Protein AF-A0A813KVH0-F1 (afdb_monomer_lite)

Secondary structure (DSSP, 8-state):
-HHHHHHHHHHHHHHHHHHHHHHHHHHHHHHHHHH--STT----SSSSSSS---TT-TT--TTHHHHHHTTGGGS-TTHHHHHHHHHHHHTSGGGTGGGT---SHHHHHHHHHHHIIIIITTSSHHHHHHHHHHHHHHHHHHHHHHHTT---HHHHHHH-THHHHTTTGGGT-SSS-TT------HHHHHHHHHH-HHHHHHHHHHHHHHHHHHHTT-HHHHHHHHHHHHHHHHHHHHHHHHHHHHHHHHHHHHS-PPPPPP-------------------

Radius of gyration: 27.19 Å; chains: 1; bounding box: 71×40×107 Å

Sequence (281 aa):
MGLSKRMGAEIANVVSFLGLGTSLFTIILGLVYVWYHPPSFKLMWDECGWTDPDEYTLWVDCNASWTSSWGLTGLPKFVPLLMGITGSVMHRPVLLQVMGFPKNFLQYGIWLIVQGIFANFGYDGKLGVINGWLSIFLGFTCVVCQVFGLKTDRMLELTGESALNCANTKAADSNENADEDVKDHTALAIISCFFFPPTGIFALLASRQAAAANKSGDRLAARKSRGRAITLMQFSLALGVIVIGSSTIISVTNGKVAPPAAVEDYEDYDFGDDDGDGDVA

Organism: Polarella glacialis (NCBI:txid89957)

pLDDT: mean 73.85, std 16.81, range [40.0, 95.88]

InterPro domains:
  IPR007593 CD225/Dispanin family [PF04505] (183-244)

Foldseek 3Di:
DPVVLVVLQLVLQLLLLVLLLLLVLLLVQLCCQVPVPDLPQDPCPAHLDVDDRDPPPSDPQNLCVLCVVVVVVPPDSNVSNVLSVVLNVLSVCVVCVVVCPDLALLSSLVSLQCSLSRRQSNGDPVRSPVSSVSSNVSSVVSNVSVVVVRDHVSSCVVPDPCVVCVVPCVPPPPPDPQPPDDDQCLVLLVVLCVLAVVLSVLLNVLSVQLVVCVVVVNNVSNVVSNVSSSVSSSVSNSVSSVCVSVVVVVVSVPPDDDDPPPPPPPPDPPPDPPPPPDDDD

Structure (mmCIF, N/CA/C/O backbone):
data_AF-A0A813KVH0-F1
#
_entry.id   AF-A0A813KVH0-F1
#
loop_
_atom_site.group_PDB
_atom_site.id
_atom_site.type_symbol
_atom_site.label_atom_id
_atom_site.label_alt_id
_atom_site.label_comp_id
_atom_site.label_asym_id
_atom_site.label_entity_id
_atom_site.label_seq_id
_atom_site.pdbx_PDB_ins_code
_atom_site.Cartn_x
_atom_site.Cartn_y
_atom_site.Cartn_z
_atom_site.occupancy
_atom_site.B_iso_or_equiv
_atom_site.auth_seq_id
_atom_site.auth_comp_id
_atom_site.auth_asym_id
_atom_site.auth_atom_id
_atom_site.pdbx_PDB_model_num
ATOM 1 N N . MET A 1 1 ? -21.824 -10.147 19.796 1.00 53.72 1 MET A N 1
ATOM 2 C CA . MET A 1 1 ? -21.646 -9.906 18.338 1.00 53.72 1 MET A CA 1
ATOM 3 C C . MET A 1 1 ? -20.725 -8.718 17.995 1.00 53.72 1 MET A C 1
ATOM 5 O O . MET A 1 1 ? -20.261 -8.662 16.862 1.00 53.72 1 MET A O 1
ATOM 9 N N . GLY A 1 2 ? -20.410 -7.795 18.922 1.00 68.56 2 GLY A N 1
ATOM 10 C CA . GLY A 1 2 ? -19.549 -6.623 18.644 1.00 68.56 2 GLY A CA 1
ATOM 11 C C . GLY A 1 2 ? -18.063 -6.933 18.391 1.00 68.56 2 GLY A C 1
ATOM 12 O O . GLY A 1 2 ? -17.461 -6.384 17.469 1.00 68.56 2 GLY A O 1
ATOM 13 N N . LEU A 1 3 ? -17.498 -7.907 19.115 1.00 66.00 3 LEU A N 1
ATOM 14 C CA . LEU A 1 3 ? -16.061 -8.219 19.087 1.00 66.00 3 LEU A CA 1
ATOM 15 C C . LEU A 1 3 ? -15.519 -8.628 17.699 1.00 66.00 3 LEU A C 1
ATOM 17 O O . LEU A 1 3 ? -14.395 -8.275 17.336 1.00 66.00 3 LEU A O 1
ATOM 21 N N . SER A 1 4 ? -16.310 -9.383 16.929 1.00 76.25 4 SER A N 1
ATOM 22 C CA . SER A 1 4 ? -15.937 -9.852 15.586 1.00 76.25 4 SER A CA 1
ATOM 23 C C . SER A 1 4 ? -15.948 -8.707 14.566 1.00 76.25 4 SER A C 1
ATOM 25 O O . SER A 1 4 ? -14.999 -8.565 13.796 1.00 76.25 4 SER A O 1
ATOM 27 N N . LYS A 1 5 ? -16.952 -7.818 14.633 1.00 76.31 5 LYS A N 1
ATOM 28 C CA . LYS A 1 5 ? -17.064 -6.656 13.736 1.00 76.31 5 LYS A CA 1
ATOM 29 C C . LYS A 1 5 ? -15.895 -5.687 13.913 1.00 76.31 5 LYS A C 1
ATOM 31 O O . LYS A 1 5 ? -15.317 -5.235 12.929 1.00 76.31 5 LYS A O 1
ATOM 36 N N . ARG A 1 6 ? -15.505 -5.420 15.163 1.00 75.69 6 ARG A N 1
ATOM 37 C CA . ARG A 1 6 ? -14.412 -4.491 15.481 1.00 75.69 6 ARG A CA 1
ATOM 38 C C . ARG A 1 6 ? -13.048 -5.003 15.019 1.00 75.69 6 ARG A C 1
ATOM 40 O O . ARG A 1 6 ? -12.270 -4.246 14.454 1.00 75.69 6 ARG A O 1
ATOM 47 N N . MET A 1 7 ? -12.791 -6.298 15.201 1.00 79.12 7 MET A N 1
ATOM 48 C CA . MET A 1 7 ? -11.572 -6.938 14.695 1.00 79.12 7 MET A CA 1
ATOM 49 C C . MET A 1 7 ? -11.508 -6.895 13.165 1.00 79.12 7 MET A C 1
ATOM 51 O O . MET A 1 7 ? -10.458 -6.621 12.595 1.00 79.12 7 MET A O 1
ATOM 55 N N . GLY A 1 8 ? -12.645 -7.110 12.500 1.00 82.44 8 GLY A N 1
ATOM 56 C CA . GLY A 1 8 ? -12.744 -6.993 11.051 1.00 82.44 8 GLY A CA 1
ATOM 57 C C . GLY A 1 8 ? -12.434 -5.586 10.528 1.00 82.44 8 GLY A C 1
ATOM 58 O O . GLY A 1 8 ? -11.720 -5.452 9.537 1.00 82.44 8 GLY A O 1
ATOM 59 N N . ALA A 1 9 ? -12.903 -4.543 11.221 1.00 85.06 9 ALA A N 1
ATOM 60 C CA . ALA A 1 9 ? -12.584 -3.153 10.888 1.00 85.06 9 ALA A CA 1
ATOM 61 C C . ALA A 1 9 ? -11.088 -2.837 11.072 1.00 85.06 9 ALA A C 1
ATOM 63 O O . ALA A 1 9 ? -10.475 -2.213 10.206 1.00 85.06 9 ALA A O 1
ATOM 64 N N . GLU A 1 10 ? -10.470 -3.322 12.155 1.00 85.94 10 GLU A N 1
ATOM 65 C CA . GLU A 1 10 ? -9.030 -3.160 12.406 1.00 85.94 10 GLU A CA 1
ATOM 66 C C . GLU A 1 10 ? -8.184 -3.831 11.313 1.00 85.94 10 GLU A C 1
ATOM 68 O O . GLU A 1 10 ? -7.268 -3.203 10.779 1.00 85.94 10 GLU A O 1
ATOM 73 N N . ILE A 1 11 ? -8.532 -5.058 10.906 1.00 86.38 11 ILE A N 1
ATOM 74 C CA . ILE A 1 11 ? -7.863 -5.758 9.797 1.00 86.38 11 ILE A CA 1
ATOM 75 C C . ILE A 1 11 ? -8.028 -4.975 8.491 1.00 86.38 11 ILE A C 1
ATOM 77 O O . ILE A 1 11 ? -7.040 -4.715 7.804 1.00 86.38 11 ILE A O 1
ATOM 81 N N . ALA A 1 12 ? -9.249 -4.539 8.166 1.00 88.81 12 ALA A N 1
ATOM 82 C CA . ALA A 1 12 ? -9.508 -3.759 6.956 1.00 88.81 12 ALA A CA 1
ATOM 83 C C . ALA A 1 12 ? -8.711 -2.441 6.937 1.00 88.81 12 ALA A C 1
ATOM 85 O O . ALA A 1 12 ? -8.197 -2.044 5.891 1.00 88.81 12 ALA A O 1
ATOM 86 N N . ASN A 1 13 ? -8.558 -1.780 8.090 1.00 88.44 13 ASN A N 1
ATOM 87 C CA . ASN A 1 13 ? -7.735 -0.578 8.231 1.00 88.44 13 ASN A CA 1
ATOM 88 C C . ASN A 1 13 ? -6.253 -0.869 7.949 1.00 88.44 13 ASN A C 1
ATOM 90 O O . ASN A 1 13 ? -5.615 -0.102 7.225 1.00 88.44 13 ASN A O 1
ATOM 94 N N . VAL A 1 14 ? -5.708 -1.966 8.490 1.00 87.94 14 VAL A N 1
ATOM 95 C CA . VAL A 1 14 ? -4.310 -2.371 8.258 1.00 87.94 14 VAL A CA 1
ATOM 96 C C . VAL A 1 14 ? -4.080 -2.687 6.783 1.00 87.94 14 VAL A C 1
ATOM 98 O O . VAL A 1 14 ? -3.162 -2.136 6.183 1.00 87.94 14 VAL A O 1
ATOM 101 N N . VAL A 1 15 ? -4.942 -3.503 6.171 1.00 90.81 15 VAL A N 1
ATOM 102 C CA . VAL A 1 15 ? -4.838 -3.865 4.747 1.00 90.81 15 VAL A CA 1
ATOM 103 C C . VAL A 1 15 ? -4.936 -2.623 3.860 1.00 90.81 15 VAL A C 1
ATOM 105 O O . VAL A 1 15 ? -4.118 -2.444 2.960 1.00 90.81 15 VAL A O 1
ATOM 108 N N . SER A 1 16 ? -5.876 -1.716 4.150 1.00 91.19 16 SER A N 1
ATOM 109 C CA . SER A 1 16 ? -6.002 -0.446 3.425 1.00 91.19 16 SER A CA 1
ATOM 110 C C . SER A 1 16 ? -4.717 0.380 3.488 1.00 91.19 16 SER A C 1
ATOM 112 O O . SER A 1 16 ? -4.324 1.011 2.509 1.00 91.19 16 SER A O 1
ATOM 114 N N . PHE A 1 17 ? -4.065 0.395 4.649 1.00 90.94 17 PHE A N 1
ATOM 115 C CA . PHE A 1 17 ? -2.846 1.155 4.878 1.00 90.94 17 PHE A CA 1
ATOM 116 C C . PHE A 1 17 ? -1.621 0.529 4.207 1.00 90.94 17 PHE A C 1
ATOM 118 O O . PHE A 1 17 ? -0.809 1.248 3.629 1.00 90.94 17 PHE A O 1
ATOM 125 N N .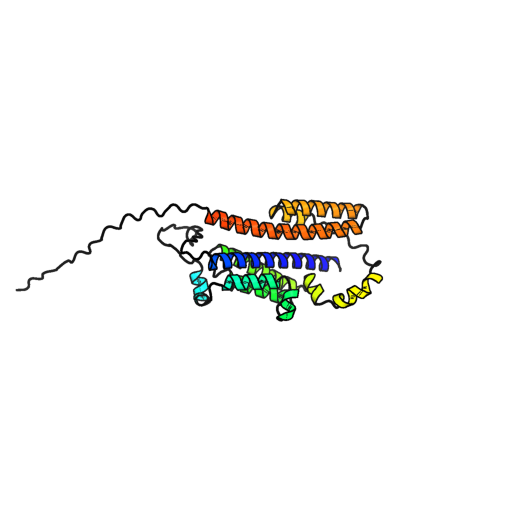 LEU A 1 18 ? -1.528 -0.801 4.186 1.00 92.00 18 LEU A N 1
ATOM 126 C CA . LEU A 1 18 ? -0.526 -1.500 3.383 1.00 92.00 18 LEU A CA 1
ATOM 127 C C . LEU A 1 18 ? -0.728 -1.235 1.883 1.00 92.00 18 LEU A C 1
ATOM 129 O O . LEU A 1 18 ? 0.247 -0.972 1.187 1.00 92.00 18 LEU A O 1
ATOM 133 N N . GLY A 1 19 ? -1.977 -1.202 1.402 1.00 94.38 19 GLY A N 1
ATOM 134 C CA . GLY A 1 19 ? -2.295 -0.820 0.019 1.00 94.38 19 GLY A CA 1
ATOM 135 C C . GLY A 1 19 ? -1.912 0.627 -0.323 1.00 94.38 19 GLY A C 1
ATOM 136 O O . GLY A 1 19 ? -1.487 0.922 -1.443 1.00 94.38 19 GLY A O 1
ATOM 137 N N . LEU A 1 20 ? -2.000 1.552 0.643 1.00 94.00 20 LEU A N 1
ATOM 138 C CA . LEU A 1 20 ? -1.433 2.894 0.476 1.00 94.00 20 LEU A CA 1
ATOM 139 C C . LEU A 1 20 ? 0.088 2.814 0.343 1.00 94.00 20 LEU A C 1
ATOM 141 O O . LEU A 1 20 ? 0.646 3.466 -0.536 1.00 94.00 20 LEU A O 1
ATOM 145 N N . GLY A 1 21 ? 0.740 2.019 1.193 1.00 92.56 21 GLY A N 1
ATOM 146 C CA . GLY A 1 21 ? 2.181 1.788 1.143 1.00 92.56 21 GLY A CA 1
ATOM 147 C C . GLY A 1 21 ? 2.646 1.313 -0.233 1.00 92.56 21 GLY A C 1
ATOM 148 O O . GLY A 1 21 ? 3.554 1.915 -0.802 1.00 92.56 21 GLY A O 1
ATOM 149 N N . THR A 1 22 ? 1.980 0.313 -0.818 1.00 95.38 22 THR A N 1
ATOM 150 C CA . THR A 1 22 ? 2.325 -0.174 -2.166 1.00 95.38 22 THR A CA 1
ATOM 151 C C . THR A 1 22 ? 2.077 0.867 -3.251 1.00 95.38 22 THR A C 1
ATOM 153 O O . THR A 1 22 ? 2.864 0.969 -4.190 1.00 95.38 22 THR A O 1
ATOM 156 N N . SER A 1 23 ? 1.026 1.680 -3.124 1.00 95.88 23 SER A N 1
ATOM 157 C CA . SER A 1 23 ? 0.738 2.782 -4.054 1.00 95.88 23 SER A CA 1
ATOM 158 C C . SER A 1 23 ? 1.801 3.875 -3.989 1.00 95.88 23 SER A C 1
ATOM 160 O O . SER A 1 23 ? 2.319 4.275 -5.025 1.00 95.88 23 SER A O 1
ATOM 162 N N . LEU A 1 24 ? 2.215 4.281 -2.785 1.00 95.12 24 LEU A N 1
ATOM 163 C CA . LEU A 1 24 ? 3.320 5.225 -2.593 1.00 95.12 24 LEU A CA 1
ATOM 164 C C . LEU A 1 24 ? 4.639 4.665 -3.131 1.00 95.12 24 LEU A C 1
ATOM 166 O O . LEU A 1 24 ? 5.391 5.388 -3.775 1.00 95.12 24 LEU A O 1
ATOM 170 N N . PHE A 1 25 ? 4.905 3.375 -2.925 1.00 93.06 25 PHE A N 1
ATOM 171 C CA . PHE A 1 25 ? 6.080 2.733 -3.507 1.00 93.06 25 PHE A CA 1
ATOM 172 C C . PHE A 1 25 ? 6.011 2.709 -5.041 1.00 93.06 25 PHE A C 1
ATOM 174 O O . PHE A 1 25 ? 6.997 3.010 -5.698 1.00 93.06 25 PHE A O 1
ATOM 181 N N . THR A 1 26 ? 4.827 2.483 -5.618 1.00 94.94 26 THR A N 1
ATOM 182 C CA . THR A 1 26 ? 4.594 2.565 -7.074 1.00 94.94 26 THR A CA 1
ATOM 183 C C . THR A 1 26 ? 4.845 3.983 -7.610 1.00 94.94 26 THR A C 1
ATOM 185 O O . THR A 1 26 ? 5.394 4.135 -8.696 1.00 94.94 26 THR A O 1
ATOM 188 N N . ILE A 1 27 ? 4.504 5.033 -6.848 1.00 94.81 27 ILE A N 1
ATOM 189 C CA . ILE A 1 27 ? 4.860 6.424 -7.190 1.00 94.81 27 ILE A CA 1
ATOM 190 C C . ILE A 1 27 ? 6.376 6.588 -7.231 1.00 94.81 27 ILE A C 1
ATOM 192 O O . ILE A 1 27 ? 6.883 7.196 -8.165 1.00 94.81 27 ILE A O 1
ATOM 196 N N . ILE A 1 28 ? 7.094 6.061 -6.235 1.00 90.75 28 ILE A N 1
ATOM 197 C CA . ILE A 1 28 ? 8.559 6.145 -6.180 1.00 90.75 28 ILE A CA 1
ATOM 198 C C . ILE A 1 28 ? 9.172 5.436 -7.388 1.00 90.75 28 ILE A C 1
ATOM 200 O O . ILE A 1 28 ? 9.988 6.049 -8.067 1.00 90.75 28 ILE A O 1
ATOM 204 N N . LEU A 1 29 ? 8.730 4.211 -7.695 1.00 89.69 29 LEU A N 1
ATOM 205 C CA . LEU A 1 29 ? 9.135 3.481 -8.902 1.00 89.69 29 LEU A CA 1
ATOM 206 C C . LEU A 1 29 ? 8.857 4.315 -10.161 1.00 89.69 29 LEU A C 1
ATOM 208 O O . LEU A 1 29 ? 9.754 4.611 -10.937 1.00 89.69 29 LEU A O 1
ATOM 212 N N . GLY A 1 30 ? 7.642 4.848 -10.309 1.00 90.19 30 GLY A N 1
ATOM 213 C CA . GLY A 1 30 ? 7.297 5.713 -11.437 1.00 90.19 30 GLY A CA 1
ATOM 214 C C . GLY A 1 30 ? 8.137 6.989 -11.541 1.00 90.19 30 GLY A C 1
ATOM 215 O O . GLY A 1 30 ? 8.494 7.388 -12.645 1.00 90.19 30 GLY A O 1
ATOM 216 N N . LEU A 1 31 ? 8.476 7.634 -10.422 1.00 89.25 31 LEU A N 1
ATOM 217 C CA . LEU A 1 31 ? 9.371 8.794 -10.412 1.00 89.25 31 LEU A CA 1
ATOM 218 C C . LEU A 1 31 ? 10.784 8.397 -10.831 1.00 89.25 31 LEU A C 1
ATOM 220 O O . LEU A 1 31 ? 11.369 9.088 -11.660 1.00 89.25 31 LEU A O 1
ATOM 224 N N . VAL A 1 32 ? 11.308 7.289 -10.301 1.00 84.50 32 VAL A N 1
ATOM 225 C CA . VAL A 1 32 ? 12.621 6.758 -10.682 1.00 84.50 32 VAL A CA 1
ATOM 226 C C . VAL A 1 32 ? 12.638 6.436 -12.172 1.00 84.50 32 VAL A C 1
ATOM 228 O O . VAL A 1 32 ? 13.480 6.958 -12.894 1.00 84.50 32 VAL A O 1
ATOM 231 N N . TYR A 1 33 ? 11.645 5.700 -12.659 1.00 81.06 33 TYR A N 1
ATOM 232 C CA . TYR A 1 33 ? 11.518 5.327 -14.062 1.00 81.06 33 TYR A CA 1
ATOM 233 C C . TYR A 1 33 ? 11.391 6.536 -15.006 1.00 81.06 33 TYR A C 1
ATOM 235 O O . TYR A 1 33 ? 11.975 6.550 -16.088 1.00 81.06 33 TYR A O 1
ATOM 243 N N . VAL A 1 34 ? 10.649 7.581 -14.618 1.00 85.62 34 VAL A N 1
ATOM 244 C CA . VAL A 1 34 ? 10.476 8.788 -15.450 1.00 85.62 34 VAL A CA 1
ATOM 245 C C . VAL A 1 34 ? 11.707 9.703 -15.404 1.00 85.62 34 VAL A C 1
ATOM 247 O O . VAL A 1 34 ? 12.073 10.262 -16.436 1.00 85.62 34 VAL A O 1
ATOM 250 N N . TRP A 1 35 ? 12.328 9.895 -14.235 1.00 81.81 35 TRP A N 1
ATOM 251 C CA . TRP A 1 35 ? 13.380 10.905 -14.030 1.00 81.81 35 TRP A CA 1
ATOM 252 C C . TRP A 1 35 ? 14.791 10.351 -14.203 1.00 81.81 35 TRP A C 1
ATOM 254 O O . TRP A 1 35 ? 15.646 11.013 -14.785 1.00 81.81 35 TRP A O 1
ATOM 264 N N . TYR A 1 36 ? 15.043 9.137 -13.722 1.00 72.50 36 TYR A N 1
ATOM 265 C CA . TYR A 1 36 ? 16.347 8.482 -13.789 1.00 72.50 36 TYR A CA 1
ATOM 266 C C . TYR A 1 36 ? 16.499 7.610 -15.032 1.00 72.50 36 TYR A C 1
ATOM 268 O O . TYR A 1 36 ? 17.194 6.598 -15.030 1.00 72.50 36 TYR A O 1
ATOM 276 N N . HIS A 1 37 ? 15.934 8.075 -16.140 1.00 59.53 37 HIS A N 1
ATOM 277 C CA . HIS A 1 37 ? 16.126 7.459 -17.438 1.00 59.53 37 HIS A CA 1
ATOM 278 C C . HIS A 1 37 ? 17.334 8.020 -18.236 1.00 59.53 37 HIS A C 1
ATOM 280 O O . HIS A 1 37 ? 17.190 8.215 -19.444 1.00 59.53 37 HIS A O 1
ATOM 286 N N . PRO A 1 38 ? 18.550 8.253 -17.680 1.00 43.50 38 PRO A N 1
ATOM 287 C CA . PRO A 1 38 ? 19.759 7.935 -18.429 1.00 43.50 38 PRO A CA 1
ATOM 288 C C . PRO A 1 38 ? 19.940 6.403 -18.466 1.00 43.50 38 PRO A C 1
ATOM 290 O O . PRO A 1 38 ? 19.404 5.696 -17.611 1.00 43.50 38 PRO A O 1
ATOM 293 N N . PRO A 1 39 ? 20.687 5.857 -19.437 1.00 46.72 39 PRO A N 1
ATOM 294 C CA . PRO A 1 39 ? 20.930 4.421 -19.590 1.00 46.72 39 PRO A CA 1
ATOM 295 C C . PRO A 1 39 ? 21.875 3.880 -18.497 1.00 46.72 39 PRO A C 1
ATOM 297 O O . PRO A 1 39 ? 22.934 3.352 -18.809 1.00 46.72 39 PRO A O 1
ATOM 300 N N . SER A 1 40 ? 21.574 4.070 -17.209 1.00 42.03 40 SER A N 1
ATOM 301 C CA . SER A 1 40 ? 22.494 3.727 -16.110 1.00 42.03 40 SER A CA 1
ATOM 302 C C . SER A 1 40 ? 21.851 3.162 -14.833 1.00 42.03 40 SER A C 1
ATOM 304 O O . SER A 1 40 ? 22.587 2.781 -13.925 1.00 42.03 40 SER A O 1
ATOM 306 N N . PHE A 1 41 ? 20.528 2.970 -14.759 1.00 41.38 41 PHE A N 1
ATOM 307 C CA . PHE A 1 41 ? 19.916 2.264 -13.620 1.00 41.38 41 PHE A CA 1
ATOM 308 C C . PHE A 1 41 ? 19.981 0.732 -13.771 1.00 41.38 41 PHE A C 1
ATOM 310 O O . PHE A 1 41 ? 19.026 0.085 -14.196 1.00 41.38 41 PHE A O 1
ATOM 317 N N . LYS A 1 42 ? 21.128 0.131 -13.424 1.00 46.66 42 LYS A N 1
ATOM 318 C CA . LYS A 1 42 ? 21.300 -1.332 -13.359 1.00 46.66 42 LYS A CA 1
ATOM 319 C C . LYS A 1 42 ? 20.778 -1.888 -12.024 1.00 46.66 42 LYS A C 1
ATOM 321 O O . LYS A 1 42 ? 21.456 -1.804 -11.006 1.00 46.66 42 LYS A O 1
ATOM 326 N N . LEU A 1 43 ? 19.596 -2.505 -12.042 1.00 45.81 43 LEU A N 1
ATOM 327 C CA . LEU A 1 43 ? 19.086 -3.379 -10.973 1.00 45.81 43 LEU A CA 1
ATOM 328 C C . LEU A 1 43 ? 19.481 -4.833 -11.284 1.00 45.81 43 LEU A C 1
ATOM 330 O O . LEU A 1 43 ? 18.664 -5.616 -11.763 1.00 45.81 43 LEU A O 1
ATOM 334 N N . MET A 1 44 ? 20.752 -5.180 -11.063 1.00 47.59 44 MET A N 1
ATOM 335 C CA . MET A 1 44 ? 21.217 -6.565 -11.193 1.00 47.59 44 MET A CA 1
ATOM 336 C C . MET A 1 44 ? 20.834 -7.373 -9.955 1.00 47.59 44 MET A C 1
ATOM 338 O O . MET A 1 44 ? 20.951 -6.912 -8.824 1.00 47.59 44 MET A O 1
ATOM 342 N N . TRP A 1 45 ? 20.353 -8.583 -10.193 1.00 51.16 45 TRP A N 1
ATOM 343 C CA . TRP A 1 45 ? 20.135 -9.597 -9.163 1.00 51.16 45 TRP A CA 1
ATOM 344 C C . TRP A 1 45 ? 20.648 -10.954 -9.690 1.00 51.16 45 TRP A C 1
ATOM 346 O O . TRP A 1 45 ? 20.029 -11.978 -9.417 1.00 51.16 45 TRP A O 1
ATOM 356 N N . ASP A 1 46 ? 21.681 -10.860 -10.534 1.00 46.28 46 ASP A N 1
ATOM 357 C CA . ASP A 1 46 ? 22.584 -11.845 -11.149 1.00 46.28 46 ASP A CA 1
ATOM 358 C C . ASP A 1 46 ? 21.924 -13.064 -11.825 1.00 46.28 46 ASP A C 1
ATOM 360 O O . ASP A 1 46 ? 21.777 -14.106 -11.207 1.00 46.28 46 ASP A O 1
ATOM 364 N N . GLU A 1 47 ? 21.452 -13.046 -13.077 1.00 54.53 47 GLU A N 1
ATOM 365 C CA . GLU A 1 47 ? 21.603 -12.087 -14.196 1.00 54.53 47 GLU A CA 1
ATOM 366 C C . GLU A 1 47 ? 20.262 -11.599 -14.770 1.00 54.53 47 GLU A C 1
ATOM 368 O O . GLU A 1 47 ? 20.200 -10.961 -15.817 1.00 54.53 47 GLU A O 1
ATOM 373 N N . CYS A 1 48 ? 19.177 -11.946 -14.080 1.00 52.88 48 CYS A N 1
ATOM 374 C CA . CYS A 1 48 ? 17.869 -12.324 -14.630 1.00 52.88 48 CYS A CA 1
ATOM 375 C C . CYS A 1 48 ? 17.773 -13.775 -15.147 1.00 52.88 48 CYS A C 1
ATOM 377 O O . CYS A 1 48 ? 16.677 -14.193 -15.518 1.00 52.88 48 CYS A O 1
ATOM 379 N N . GLY A 1 49 ? 18.835 -14.579 -14.978 1.00 42.38 49 GLY A N 1
ATOM 380 C CA . GLY A 1 49 ? 18.785 -15.932 -14.392 1.00 42.38 49 GLY A CA 1
ATOM 381 C C . GLY A 1 49 ? 19.027 -15.886 -12.868 1.00 42.38 49 GLY A C 1
ATOM 382 O O . GLY A 1 49 ? 19.054 -14.796 -12.300 1.00 42.38 49 GLY A O 1
ATOM 383 N N . TRP A 1 50 ? 19.143 -17.033 -12.189 1.00 43.62 50 TRP A N 1
ATOM 384 C CA . TRP A 1 50 ? 19.701 -17.133 -10.821 1.00 43.62 50 TRP A CA 1
ATOM 385 C C . TRP A 1 50 ? 21.123 -17.751 -10.863 1.00 43.62 50 TRP A C 1
ATOM 387 O O . TRP A 1 50 ? 21.574 -18.247 -9.829 1.00 43.62 50 TRP A O 1
ATOM 397 N N . THR A 1 51 ? 21.762 -17.901 -12.042 1.00 46.22 51 THR A N 1
ATOM 398 C CA . THR A 1 51 ? 22.830 -18.916 -12.196 1.00 46.22 51 THR A CA 1
ATOM 399 C C . THR A 1 51 ? 23.922 -18.765 -13.277 1.00 46.22 51 THR A C 1
ATOM 401 O O . THR A 1 51 ? 24.843 -19.560 -13.157 1.00 46.22 51 THR A O 1
ATOM 404 N N . ASP A 1 52 ? 23.935 -17.835 -14.246 1.00 44.12 52 ASP A N 1
ATOM 405 C CA . ASP A 1 52 ? 25.013 -17.772 -15.278 1.00 44.12 52 ASP A CA 1
ATOM 406 C C . ASP A 1 52 ? 25.436 -16.349 -15.760 1.00 44.12 52 ASP A C 1
ATOM 408 O O . ASP A 1 52 ? 24.763 -15.757 -16.615 1.00 44.12 52 ASP A O 1
ATOM 412 N N . PRO A 1 53 ? 26.545 -15.776 -15.229 1.00 49.75 53 PRO A N 1
ATOM 413 C CA . PRO A 1 53 ? 26.914 -14.361 -15.331 1.00 49.75 53 PRO A CA 1
ATOM 414 C C . PRO A 1 53 ? 27.705 -14.038 -16.596 1.00 49.75 53 PRO A C 1
ATOM 416 O O . PRO A 1 53 ? 28.895 -13.740 -16.523 1.00 49.75 53 PRO A O 1
ATOM 419 N N . ASP A 1 54 ? 27.046 -14.036 -17.752 1.00 52.38 54 ASP A N 1
ATOM 420 C CA . ASP A 1 54 ? 27.707 -13.660 -19.005 1.00 52.38 54 ASP A CA 1
ATOM 421 C C . ASP A 1 54 ? 27.555 -12.156 -19.313 1.00 52.38 54 ASP A C 1
ATOM 423 O O . ASP A 1 54 ? 26.478 -11.558 -19.293 1.00 52.38 54 ASP A O 1
ATOM 427 N N . GLU A 1 55 ? 28.695 -11.529 -19.593 1.00 49.81 55 GLU A N 1
ATOM 428 C CA . GLU A 1 55 ? 29.017 -10.115 -19.348 1.00 49.81 55 GLU A CA 1
ATOM 429 C C . GLU A 1 55 ? 28.407 -9.094 -20.341 1.00 49.81 55 GLU A C 1
ATOM 431 O O . GLU A 1 55 ? 28.588 -7.884 -20.190 1.00 49.81 55 GLU A O 1
ATOM 436 N N . TYR A 1 56 ? 27.625 -9.539 -21.332 1.00 45.56 56 TYR A N 1
ATOM 437 C CA . TYR A 1 56 ? 27.141 -8.683 -22.433 1.00 45.56 56 TYR A CA 1
ATOM 438 C C . TYR A 1 56 ? 25.643 -8.356 -22.415 1.00 45.56 56 TYR A C 1
ATOM 440 O O . TYR A 1 56 ? 25.158 -7.606 -23.264 1.00 45.56 56 TYR A O 1
ATOM 448 N N . THR A 1 57 ? 24.890 -8.806 -21.414 1.00 44.78 57 THR A N 1
ATOM 449 C CA . THR A 1 57 ? 23.470 -8.455 -21.241 1.00 44.78 57 THR A CA 1
ATOM 450 C C . THR A 1 57 ? 23.295 -7.116 -20.524 1.00 44.78 57 THR A C 1
ATOM 452 O O . THR A 1 57 ? 22.668 -6.990 -19.469 1.00 44.78 57 THR A O 1
ATOM 455 N N . LEU A 1 58 ? 23.859 -6.065 -21.118 1.00 42.53 58 LEU A N 1
ATOM 456 C CA . LEU A 1 58 ? 23.549 -4.688 -20.763 1.00 42.53 58 LEU A CA 1
ATOM 457 C C . LEU A 1 58 ? 22.062 -4.450 -21.092 1.00 42.53 58 LEU A C 1
ATOM 459 O O . LEU A 1 58 ? 21.690 -4.408 -22.259 1.00 42.53 58 LEU A O 1
ATOM 463 N N . TRP A 1 59 ? 21.224 -4.276 -20.067 1.00 47.25 59 TRP A N 1
ATOM 464 C CA . TRP A 1 59 ? 19.804 -3.895 -20.191 1.00 47.25 59 TRP A CA 1
ATOM 465 C C . TRP A 1 59 ? 18.837 -4.987 -20.642 1.00 47.25 59 TRP A C 1
ATOM 467 O O . TRP A 1 59 ? 17.881 -4.680 -21.355 1.00 47.25 59 TRP A O 1
ATOM 477 N N . VAL A 1 60 ? 19.005 -6.239 -20.201 1.00 50.75 60 VAL A N 1
ATOM 478 C CA . VAL A 1 60 ? 17.887 -7.187 -20.319 1.00 50.75 60 VAL A CA 1
ATOM 479 C C . VAL A 1 60 ? 16.767 -6.660 -19.436 1.00 50.75 60 VAL A C 1
ATOM 481 O O . VAL A 1 60 ? 16.792 -6.758 -18.213 1.00 50.75 60 VAL A O 1
ATOM 484 N N . ASP A 1 61 ? 15.811 -6.009 -20.081 1.00 59.50 61 ASP A N 1
ATOM 485 C CA . ASP A 1 61 ? 14.537 -5.632 -19.518 1.00 59.50 61 ASP A CA 1
ATOM 486 C C . ASP A 1 61 ? 13.851 -6.950 -19.152 1.00 59.50 61 ASP A C 1
ATOM 488 O O . ASP A 1 61 ? 13.221 -7.611 -19.973 1.00 59.50 61 ASP A O 1
ATOM 492 N N . CYS A 1 62 ? 14.082 -7.414 -17.922 1.00 63.72 62 CYS A N 1
ATOM 493 C CA . CYS A 1 62 ? 13.615 -8.722 -17.453 1.00 63.72 62 CYS A CA 1
ATOM 494 C C . CYS A 1 62 ? 12.084 -8.814 -17.480 1.00 63.72 62 CYS A C 1
ATOM 496 O O . CYS A 1 62 ? 11.511 -9.901 -17.433 1.00 63.72 62 CYS A O 1
ATOM 498 N N . ASN A 1 63 ? 11.433 -7.658 -17.605 1.00 70.31 63 ASN A N 1
ATOM 499 C CA . ASN A 1 63 ? 10.002 -7.515 -17.739 1.00 70.31 63 ASN A CA 1
ATOM 500 C C . ASN A 1 63 ? 9.575 -7.280 -19.201 1.00 70.31 63 ASN A C 1
ATOM 502 O O . ASN A 1 63 ? 8.378 -7.195 -19.444 1.00 70.31 63 ASN A O 1
ATOM 506 N N . ALA A 1 64 ? 10.483 -7.251 -20.187 1.00 70.12 64 ALA A N 1
ATOM 507 C CA . ALA A 1 64 ? 10.162 -7.058 -21.608 1.00 70.12 64 ALA A CA 1
ATOM 508 C C . ALA A 1 64 ? 9.210 -8.123 -22.152 1.00 70.12 64 ALA A C 1
ATOM 510 O O . ALA A 1 64 ? 8.299 -7.819 -22.917 1.00 70.12 64 ALA A O 1
ATOM 511 N N . SER A 1 65 ? 9.383 -9.382 -21.737 1.00 70.44 65 SER A N 1
ATOM 512 C CA . SER A 1 65 ? 8.455 -10.453 -22.117 1.00 70.44 65 SER A CA 1
ATOM 513 C C . SER A 1 65 ? 7.057 -10.199 -21.542 1.00 70.44 65 SER A C 1
ATOM 515 O O . SER A 1 65 ? 6.055 -10.351 -22.242 1.00 70.44 65 SER A O 1
ATOM 517 N N . TRP A 1 66 ? 6.979 -9.715 -20.297 1.00 72.69 66 TRP A N 1
ATOM 518 C CA . TRP A 1 66 ? 5.717 -9.326 -19.670 1.00 72.69 66 TRP A CA 1
ATOM 519 C C . TRP A 1 66 ? 5.089 -8.119 -20.376 1.00 72.69 66 TRP A C 1
ATOM 521 O O . TRP A 1 66 ? 3.930 -8.172 -20.783 1.00 72.69 66 TRP A O 1
ATOM 531 N N . THR A 1 67 ? 5.845 -7.042 -20.583 1.00 74.12 67 THR A N 1
ATOM 532 C CA . THR A 1 67 ? 5.343 -5.832 -21.240 1.00 74.12 67 THR A CA 1
ATOM 533 C C . THR A 1 67 ? 4.938 -6.102 -22.684 1.00 74.12 67 THR A C 1
ATOM 535 O O . THR A 1 67 ? 3.894 -5.616 -23.106 1.00 74.12 67 THR A O 1
ATOM 538 N N . SER A 1 68 ? 5.683 -6.922 -23.426 1.00 75.88 68 SER A N 1
ATOM 539 C CA . SER A 1 68 ? 5.333 -7.331 -24.789 1.00 75.88 68 SER A CA 1
ATOM 540 C C . SER A 1 68 ? 4.063 -8.185 -24.820 1.00 75.88 68 SER A C 1
ATOM 542 O O . SER A 1 68 ? 3.140 -7.870 -25.571 1.00 75.88 68 SER A O 1
ATOM 544 N N . SER A 1 69 ? 3.957 -9.193 -23.945 1.00 75.31 69 SER A N 1
ATOM 545 C CA . SER A 1 69 ? 2.800 -10.103 -23.893 1.00 75.31 69 SER A CA 1
ATOM 546 C C . SER A 1 69 ? 1.486 -9.388 -23.572 1.00 75.31 69 SER A C 1
ATOM 548 O O . SER A 1 69 ? 0.425 -9.796 -24.038 1.00 75.31 69 SER A O 1
ATOM 550 N N . TRP A 1 70 ? 1.551 -8.310 -22.789 1.00 74.19 70 TRP A N 1
ATOM 551 C CA . TRP A 1 70 ? 0.387 -7.516 -22.388 1.00 74.19 70 TRP A CA 1
ATOM 552 C C . TRP A 1 70 ? 0.216 -6.220 -23.196 1.00 74.19 70 TRP A C 1
ATOM 554 O O . TRP A 1 70 ? -0.659 -5.416 -22.877 1.00 74.19 70 TRP A O 1
ATOM 564 N N . GLY A 1 71 ? 1.035 -5.991 -24.231 1.00 75.88 71 GLY A N 1
ATOM 565 C CA . GLY A 1 71 ? 0.973 -4.782 -25.064 1.00 75.88 71 GLY A CA 1
ATOM 566 C C . GLY A 1 71 ? 1.343 -3.484 -24.330 1.00 75.88 71 GLY A C 1
ATOM 567 O O . GLY A 1 71 ? 0.974 -2.395 -24.766 1.00 75.88 71 GLY A O 1
ATOM 568 N N . LEU A 1 72 ? 2.069 -3.577 -23.214 1.00 74.88 72 LEU A N 1
ATOM 569 C CA . LEU A 1 72 ? 2.484 -2.441 -22.381 1.00 74.88 72 LEU A CA 1
ATOM 570 C C . LEU A 1 72 ? 3.665 -1.669 -22.971 1.00 74.88 72 LEU A C 1
ATOM 572 O O . LEU A 1 72 ? 3.942 -0.559 -22.531 1.00 74.88 72 LEU A O 1
ATOM 576 N N . THR A 1 73 ? 4.337 -2.212 -23.986 1.00 76.31 73 THR A N 1
ATOM 577 C CA . THR A 1 73 ? 5.418 -1.523 -24.712 1.00 76.31 73 THR A CA 1
ATOM 578 C C . THR A 1 73 ? 4.947 -0.233 -25.388 1.00 76.31 73 THR A C 1
ATOM 580 O O . THR A 1 73 ? 5.733 0.697 -25.548 1.00 76.31 73 THR A O 1
ATOM 583 N N . GLY A 1 74 ? 3.663 -0.152 -25.756 1.00 73.31 74 GLY A N 1
ATOM 584 C CA . GLY A 1 74 ? 3.045 1.057 -26.305 1.00 73.31 74 GLY A CA 1
ATOM 585 C C . GLY A 1 74 ? 2.513 2.025 -25.247 1.00 73.31 74 GLY A C 1
ATOM 586 O O . GLY A 1 74 ? 2.018 3.098 -25.597 1.00 73.31 74 GLY A O 1
ATOM 587 N N . LEU A 1 75 ? 2.571 1.663 -23.961 1.00 79.00 75 LEU A N 1
ATOM 588 C CA . LEU A 1 75 ? 2.064 2.518 -22.901 1.00 79.00 75 LEU A CA 1
ATOM 589 C C . LEU A 1 75 ? 3.069 3.612 -22.526 1.00 79.00 75 LEU A C 1
ATOM 591 O O . LEU A 1 75 ? 4.283 3.402 -22.555 1.00 79.00 75 LEU A O 1
ATOM 595 N N . PRO A 1 76 ? 2.583 4.792 -22.109 1.00 84.38 76 PRO A N 1
ATOM 596 C CA . PRO A 1 76 ? 3.467 5.867 -21.700 1.00 84.38 76 PRO A CA 1
ATOM 597 C C . PRO A 1 76 ? 4.293 5.516 -20.456 1.00 84.38 76 PRO A C 1
ATOM 599 O O . PRO A 1 76 ? 3.806 4.902 -19.508 1.00 84.38 76 PRO A O 1
ATOM 602 N N . LYS A 1 77 ? 5.525 6.028 -20.395 1.00 84.69 77 LYS A N 1
ATOM 603 C CA . LYS A 1 77 ? 6.452 5.816 -19.267 1.00 84.69 77 LYS A CA 1
ATOM 604 C C . LYS A 1 77 ? 5.931 6.317 -17.914 1.00 84.69 77 LYS A C 1
ATOM 606 O O . LYS A 1 77 ? 6.404 5.893 -16.870 1.00 84.69 77 LYS A O 1
ATOM 611 N N . PHE A 1 78 ? 4.949 7.216 -17.917 1.00 89.44 78 PHE A N 1
ATOM 612 C CA . PHE A 1 78 ? 4.340 7.759 -16.704 1.00 89.44 78 PHE A CA 1
ATOM 613 C C . PHE A 1 78 ? 3.252 6.860 -16.096 1.00 89.44 78 PHE A C 1
ATOM 615 O O . PHE A 1 78 ? 2.674 7.231 -15.075 1.00 89.44 78 PHE A O 1
ATOM 622 N N . VAL A 1 79 ? 2.937 5.704 -16.695 1.00 90.44 79 VAL A N 1
ATOM 623 C CA . VAL A 1 79 ? 1.881 4.807 -16.194 1.00 90.44 79 VAL A CA 1
ATOM 624 C C . VAL A 1 79 ? 2.074 4.424 -14.724 1.00 90.44 79 VAL A C 1
ATOM 626 O O . VAL A 1 79 ? 1.120 4.619 -13.966 1.00 90.44 79 VAL A O 1
ATOM 629 N N . PRO A 1 80 ? 3.259 3.981 -14.257 1.00 92.56 80 PRO A N 1
ATOM 630 C CA . PRO A 1 80 ? 3.444 3.647 -12.846 1.00 92.56 80 PRO A CA 1
ATOM 631 C C . PRO A 1 80 ? 3.186 4.838 -11.930 1.00 92.56 80 PRO A C 1
ATOM 633 O O . PRO A 1 80 ? 2.490 4.722 -10.923 1.00 92.56 80 PRO A O 1
ATOM 636 N N . LEU A 1 81 ? 3.660 6.018 -12.334 1.00 93.50 81 LEU A N 1
ATOM 637 C CA . LEU A 1 81 ? 3.470 7.253 -11.586 1.00 93.50 81 LEU A CA 1
ATOM 638 C C . LEU A 1 81 ? 1.982 7.605 -11.445 1.00 93.50 81 LEU A C 1
ATOM 640 O O . LEU A 1 81 ? 1.503 7.826 -10.332 1.00 93.50 81 LEU A O 1
ATOM 644 N N . LEU A 1 82 ? 1.233 7.618 -12.553 1.00 93.00 82 LEU A N 1
ATOM 645 C CA . LEU A 1 82 ? -0.199 7.933 -12.539 1.00 93.00 82 LEU A CA 1
ATOM 646 C C . LEU A 1 82 ? -1.009 6.895 -11.757 1.00 93.00 82 LEU A C 1
ATOM 648 O O . LEU A 1 82 ? -1.915 7.258 -11.001 1.00 93.00 82 LEU A O 1
ATOM 652 N N . MET A 1 83 ? -0.675 5.614 -11.909 1.00 94.62 83 MET A N 1
ATOM 653 C CA . MET A 1 83 ? -1.338 4.519 -11.205 1.00 94.62 83 MET A CA 1
ATOM 654 C C . MET A 1 83 ? -1.075 4.588 -9.697 1.00 94.62 83 MET A C 1
ATOM 656 O O . MET A 1 83 ? -2.010 4.487 -8.904 1.00 94.62 83 MET A O 1
ATOM 660 N N . GLY A 1 84 ? 0.169 4.845 -9.292 1.00 95.12 84 GLY A N 1
ATOM 661 C CA . GLY A 1 84 ? 0.534 5.048 -7.894 1.00 95.12 84 GLY A CA 1
ATOM 662 C C . GLY A 1 84 ? -0.186 6.250 -7.275 1.00 95.12 84 GLY A C 1
ATOM 663 O O . GLY A 1 84 ? -0.789 6.111 -6.211 1.00 95.12 84 GLY A O 1
ATOM 664 N N . ILE A 1 85 ? -0.205 7.406 -7.957 1.00 93.38 85 ILE A N 1
ATOM 665 C CA . ILE A 1 85 ? -0.926 8.609 -7.493 1.00 93.38 85 ILE A CA 1
ATOM 666 C C . ILE A 1 85 ? -2.407 8.289 -7.309 1.00 93.38 85 ILE A C 1
ATOM 668 O O . ILE A 1 85 ? -2.978 8.572 -6.256 1.00 93.38 85 ILE A O 1
ATOM 672 N N . THR A 1 86 ? -3.020 7.653 -8.305 1.00 91.50 86 THR A N 1
ATOM 673 C CA . THR A 1 86 ? -4.437 7.286 -8.250 1.00 91.50 86 THR A CA 1
ATOM 674 C C . THR A 1 86 ? -4.711 6.331 -7.084 1.00 91.50 86 THR A C 1
ATOM 676 O O . THR A 1 86 ? -5.623 6.588 -6.299 1.00 91.50 86 THR A O 1
ATOM 679 N N . GLY A 1 87 ? -3.885 5.298 -6.884 1.00 93.12 87 GLY A N 1
ATOM 680 C CA . GLY A 1 87 ? -3.994 4.368 -5.753 1.00 93.12 87 GLY A CA 1
ATOM 681 C C . GLY A 1 87 ? -3.832 5.041 -4.386 1.00 93.12 87 GLY A C 1
ATOM 682 O O . GLY A 1 87 ? -4.574 4.746 -3.443 1.00 93.12 87 GLY A O 1
ATOM 683 N N . SER A 1 88 ? -2.926 6.015 -4.274 1.00 92.88 88 SER A N 1
ATOM 684 C CA . SER A 1 88 ? -2.748 6.811 -3.055 1.00 92.88 88 SER A CA 1
ATOM 685 C C . SER A 1 88 ? -3.944 7.718 -2.772 1.00 92.88 88 SER A C 1
ATOM 687 O O . SER A 1 88 ? -4.370 7.827 -1.621 1.00 92.88 88 SER A O 1
ATOM 689 N N . VAL A 1 89 ? -4.532 8.329 -3.802 1.00 89.81 89 VAL A N 1
ATOM 690 C CA . VAL A 1 89 ? -5.751 9.136 -3.657 1.00 89.81 89 VAL A CA 1
ATOM 691 C C . VAL A 1 89 ? -6.951 8.239 -3.308 1.00 89.81 89 VAL A C 1
ATOM 693 O O . VAL A 1 89 ? -7.754 8.615 -2.454 1.00 89.81 89 VAL A O 1
ATOM 696 N N . MET A 1 90 ? -7.029 7.014 -3.848 1.00 87.81 90 MET A N 1
ATOM 697 C CA . MET A 1 90 ? -8.059 6.010 -3.513 1.00 87.81 90 MET A CA 1
ATOM 698 C C . MET A 1 90 ? -8.107 5.632 -2.038 1.00 87.81 90 MET A C 1
ATOM 700 O O . MET A 1 90 ? -9.175 5.329 -1.507 1.00 87.81 90 MET A O 1
ATOM 704 N N . HIS A 1 91 ? -6.980 5.720 -1.339 1.00 86.75 91 HIS A N 1
ATOM 705 C CA . HIS A 1 91 ? -6.941 5.506 0.102 1.00 86.75 91 HIS A CA 1
ATOM 706 C C . HIS A 1 91 ? -7.731 6.566 0.901 1.00 86.75 91 HIS A C 1
ATOM 708 O O . HIS A 1 91 ? -8.165 6.307 2.030 1.00 86.75 91 HIS A O 1
ATOM 714 N N . ARG A 1 92 ? -7.908 7.771 0.339 1.00 82.75 92 ARG A N 1
ATOM 715 C CA . ARG A 1 92 ? -8.614 8.922 0.926 1.00 82.75 92 ARG A CA 1
ATOM 716 C C . ARG A 1 92 ? -9.896 9.194 0.122 1.00 82.75 92 ARG A C 1
ATOM 718 O O . ARG A 1 92 ? -9.942 10.133 -0.671 1.00 82.75 92 ARG A O 1
ATOM 725 N N . PRO A 1 93 ? -10.968 8.424 0.354 1.00 67.50 93 PRO A N 1
ATOM 726 C CA . PRO A 1 93 ? -12.179 8.471 -0.470 1.00 67.50 93 PRO A CA 1
ATOM 727 C C . PRO A 1 93 ? -12.892 9.837 -0.501 1.00 67.50 93 PRO A C 1
ATOM 729 O O . PRO A 1 93 ? -13.630 10.107 -1.444 1.00 67.50 93 PRO A O 1
ATOM 732 N N . VAL A 1 94 ? -12.621 10.733 0.457 1.00 70.25 94 VAL A N 1
ATOM 733 C CA . VAL A 1 94 ? -13.125 12.122 0.460 1.00 70.25 94 VAL A CA 1
ATOM 734 C C . VAL A 1 94 ? -12.736 12.878 -0.816 1.00 70.25 94 VAL A C 1
ATOM 736 O O . VAL A 1 94 ? -13.557 13.592 -1.379 1.00 70.25 94 VAL A O 1
ATOM 739 N N . LEU A 1 95 ? -11.514 12.684 -1.323 1.00 65.88 95 LEU A N 1
ATOM 740 C CA . LEU A 1 95 ? -11.053 13.361 -2.542 1.00 65.88 95 LEU A CA 1
ATOM 741 C C . LEU A 1 95 ? -11.715 12.812 -3.814 1.00 65.88 95 LEU A C 1
ATOM 743 O O . LEU A 1 95 ? -11.714 13.472 -4.848 1.00 65.88 95 LEU A O 1
ATOM 747 N N . LEU A 1 96 ? -12.292 11.611 -3.745 1.00 61.62 96 LEU A N 1
ATOM 748 C CA . LEU A 1 96 ? -12.782 10.869 -4.907 1.00 61.62 96 LEU A CA 1
ATOM 749 C C . LEU A 1 96 ? -14.298 10.774 -4.999 1.00 61.62 96 LEU A C 1
ATOM 751 O O . LEU A 1 96 ? -14.802 10.329 -6.032 1.00 61.62 96 LEU A O 1
ATOM 755 N N . GLN A 1 97 ? -15.026 11.251 -3.985 1.00 65.94 97 GLN A N 1
ATOM 756 C CA . GLN A 1 97 ? -16.478 11.407 -4.071 1.00 65.94 97 GLN A CA 1
ATOM 757 C C . GLN A 1 97 ? -16.887 12.227 -5.303 1.00 65.94 97 GLN A C 1
ATOM 759 O O . GLN A 1 97 ? -17.881 11.900 -5.945 1.00 65.94 97 GLN A O 1
ATOM 764 N N . VAL A 1 98 ? -16.086 13.232 -5.674 1.00 63.19 98 VAL A N 1
ATOM 765 C CA . VAL A 1 98 ? -16.341 14.103 -6.832 1.00 63.19 98 VAL A CA 1
ATOM 766 C C . VAL A 1 98 ? -16.180 13.362 -8.164 1.00 63.19 98 VAL A C 1
ATOM 768 O O . VAL A 1 98 ? -16.884 13.668 -9.119 1.00 63.19 98 VAL A O 1
ATOM 771 N N . MET A 1 99 ? -15.299 12.360 -8.235 1.00 61.25 99 MET A N 1
ATOM 772 C CA . MET A 1 99 ? -14.994 11.647 -9.484 1.00 61.25 99 MET A CA 1
ATOM 773 C C . MET A 1 99 ? -15.728 10.304 -9.628 1.00 61.25 99 MET A C 1
ATOM 775 O O . MET A 1 99 ? -15.491 9.577 -10.586 1.00 61.25 99 MET A O 1
ATOM 779 N N . GLY A 1 100 ? -16.606 9.936 -8.685 1.00 63.47 100 GLY A N 1
ATOM 780 C CA . GLY A 1 100 ? -17.304 8.640 -8.714 1.00 63.47 100 GLY A CA 1
ATOM 781 C C . GLY A 1 100 ? -16.389 7.427 -8.488 1.00 63.47 100 GLY A C 1
ATOM 782 O O . GLY A 1 100 ? -16.791 6.289 -8.731 1.00 63.47 100 GLY A O 1
ATOM 783 N N . PHE A 1 101 ? -15.171 7.679 -8.012 1.00 62.94 101 PHE A N 1
ATOM 784 C CA . PHE A 1 101 ? -14.112 6.706 -7.750 1.00 62.94 101 PHE A CA 1
ATOM 785 C C . PHE A 1 101 ? -14.344 5.984 -6.397 1.00 62.94 101 PHE A C 1
ATOM 787 O O . PHE A 1 101 ? -15.308 6.300 -5.694 1.00 62.94 101 PHE A O 1
ATOM 794 N N . PRO A 1 102 ? -13.585 4.923 -6.056 1.00 62.69 102 PRO A N 1
ATOM 795 C CA . PRO A 1 102 ? -14.154 3.700 -5.522 1.00 62.69 102 PRO A CA 1
ATOM 796 C C . PRO A 1 102 ? -14.887 3.877 -4.201 1.00 62.69 102 PRO A C 1
ATOM 798 O O . PRO A 1 102 ? -14.334 4.320 -3.197 1.00 62.69 102 PRO A O 1
ATOM 801 N N . LYS A 1 103 ? -16.146 3.451 -4.208 1.00 72.56 103 LYS A N 1
ATOM 802 C CA . LYS A 1 103 ? -17.057 3.515 -3.068 1.00 72.56 103 LYS A CA 1
ATOM 803 C C . LYS A 1 103 ? -16.941 2.304 -2.156 1.00 72.56 103 LYS A C 1
ATOM 805 O O . LYS A 1 103 ? -17.543 2.338 -1.093 1.00 72.56 103 LYS A O 1
ATOM 810 N N . ASN A 1 104 ? -16.228 1.248 -2.578 1.00 82.00 104 ASN A N 1
ATOM 811 C CA . ASN A 1 104 ? -16.183 -0.065 -1.922 1.00 82.00 104 ASN A CA 1
ATOM 812 C C . ASN A 1 104 ? -14.757 -0.635 -1.823 1.00 82.00 104 ASN A C 1
ATOM 814 O O . ASN A 1 104 ? -13.930 -0.420 -2.710 1.00 82.00 104 ASN A O 1
ATOM 818 N N . PHE A 1 105 ? -14.505 -1.434 -0.780 1.00 86.06 105 PHE A N 1
ATOM 819 C CA . PHE A 1 105 ? -13.223 -2.114 -0.550 1.00 86.06 105 PHE A CA 1
ATOM 820 C C . PHE A 1 105 ? -12.879 -3.077 -1.697 1.00 86.06 105 PHE A C 1
ATOM 822 O O . PHE A 1 105 ? -11.719 -3.209 -2.073 1.00 86.06 105 PHE A O 1
ATOM 829 N N . LEU A 1 106 ? -13.906 -3.653 -2.333 1.00 86.69 106 LEU A N 1
ATOM 830 C CA . LEU A 1 106 ? -13.786 -4.428 -3.571 1.00 86.69 106 LEU A CA 1
ATOM 831 C C . LEU A 1 106 ? -13.095 -3.658 -4.696 1.00 86.69 106 LEU A C 1
ATOM 833 O O . LEU A 1 106 ? -12.183 -4.178 -5.325 1.00 86.69 106 LEU A O 1
ATOM 837 N N . GLN A 1 107 ? -13.529 -2.425 -4.960 1.00 89.69 107 GLN A N 1
ATOM 838 C CA . GLN A 1 107 ? -12.986 -1.641 -6.067 1.00 89.69 107 GLN A CA 1
ATOM 839 C C . GLN A 1 107 ? -11.544 -1.215 -5.777 1.00 89.69 107 GLN A C 1
ATOM 841 O O . GLN A 1 107 ? -10.718 -1.220 -6.684 1.00 89.69 107 GLN A O 1
ATOM 846 N N . TYR A 1 108 ? -11.222 -0.925 -4.511 1.00 91.50 108 TYR A N 1
ATOM 847 C CA . TYR A 1 108 ? -9.840 -0.700 -4.092 1.00 91.50 108 TYR A CA 1
ATOM 848 C C . TYR A 1 108 ? -8.978 -1.963 -4.241 1.00 91.50 108 TYR A C 1
ATOM 850 O O . TYR A 1 108 ? -7.855 -1.891 -4.727 1.00 91.50 108 TYR A O 1
ATOM 858 N N . GLY A 1 109 ? -9.517 -3.137 -3.900 1.00 92.25 109 GLY A N 1
ATOM 859 C CA . GLY A 1 109 ? -8.847 -4.418 -4.118 1.00 92.25 109 GLY A CA 1
ATOM 860 C C . GLY A 1 109 ? -8.562 -4.699 -5.593 1.00 92.25 109 GLY A C 1
ATOM 861 O O . GLY A 1 109 ? -7.430 -5.019 -5.945 1.00 92.25 109 GLY A O 1
ATOM 862 N N . ILE A 1 110 ? -9.560 -4.505 -6.463 1.00 90.31 110 ILE A N 1
ATOM 863 C CA . ILE A 1 110 ? -9.405 -4.623 -7.922 1.00 90.31 110 ILE A CA 1
ATOM 864 C C . ILE A 1 110 ? -8.339 -3.645 -8.421 1.00 90.31 110 ILE A C 1
ATOM 866 O O . ILE A 1 110 ? -7.474 -4.038 -9.197 1.00 90.31 110 ILE A O 1
ATOM 870 N N . TRP A 1 111 ? -8.352 -2.399 -7.940 1.00 94.44 111 TRP A N 1
ATOM 871 C CA . TRP A 1 111 ? -7.338 -1.414 -8.301 1.00 94.44 111 TRP A CA 1
ATOM 872 C C . TRP A 1 111 ? -5.922 -1.875 -7.950 1.00 94.44 111 TRP A C 1
ATOM 874 O O . TRP A 1 111 ? -5.042 -1.804 -8.800 1.00 94.44 111 TRP A O 1
ATOM 884 N N . LEU A 1 112 ? -5.696 -2.390 -6.738 1.00 95.44 112 LEU A N 1
ATOM 885 C CA . LEU A 1 112 ? -4.379 -2.891 -6.328 1.00 95.44 112 LEU A CA 1
ATOM 886 C C . LEU A 1 112 ? -3.903 -4.064 -7.200 1.00 95.44 112 LEU A C 1
ATOM 888 O O . LEU A 1 112 ? -2.716 -4.142 -7.515 1.00 95.44 112 LEU A O 1
ATOM 892 N N . ILE A 1 113 ? -4.812 -4.940 -7.643 1.00 92.69 113 ILE A N 1
ATOM 893 C CA . ILE A 1 113 ? -4.487 -6.025 -8.586 1.00 92.69 113 ILE A CA 1
ATOM 894 C C . ILE A 1 113 ? -4.065 -5.444 -9.940 1.00 92.69 113 ILE A C 1
ATOM 896 O O . ILE A 1 113 ? -3.009 -5.803 -10.460 1.00 92.69 113 ILE A O 1
ATOM 900 N N . VAL A 1 114 ? -4.850 -4.511 -10.489 1.00 92.44 114 VAL A N 1
ATOM 901 C CA . VAL A 1 114 ? -4.545 -3.834 -11.762 1.00 92.44 114 VAL A CA 1
ATOM 902 C C . VAL A 1 114 ? -3.218 -3.074 -11.657 1.00 92.44 114 VAL A C 1
ATOM 904 O O . VAL A 1 114 ? -2.373 -3.191 -12.537 1.00 92.44 114 VAL A O 1
ATOM 907 N N . GLN A 1 115 ? -2.970 -2.363 -10.559 1.00 95.12 115 GLN A N 1
ATOM 908 C CA . GLN A 1 115 ? -1.696 -1.698 -10.285 1.00 95.12 115 GLN A CA 1
ATOM 909 C C . GLN A 1 115 ? -0.532 -2.694 -10.223 1.00 95.12 115 GLN A C 1
ATOM 911 O O . GLN A 1 115 ? 0.522 -2.442 -10.801 1.00 95.12 115 GLN A O 1
ATOM 916 N N . GLY A 1 116 ? -0.718 -3.855 -9.595 1.00 92.81 116 GLY A N 1
ATOM 917 C CA . GLY A 1 116 ? 0.286 -4.918 -9.599 1.00 92.81 116 GLY A CA 1
ATOM 918 C C . GLY A 1 116 ? 0.670 -5.371 -11.011 1.00 92.81 116 GLY A C 1
ATOM 919 O O . GLY A 1 116 ? 1.851 -5.391 -11.350 1.00 92.81 116 GLY A O 1
ATOM 920 N N . ILE A 1 117 ? -0.331 -5.654 -11.846 1.00 88.38 117 ILE A N 1
ATOM 921 C CA . ILE A 1 117 ? -0.156 -6.172 -13.213 1.00 88.38 117 ILE A CA 1
ATOM 922 C C . ILE A 1 117 ? 0.434 -5.120 -14.161 1.00 88.38 117 ILE A C 1
ATOM 924 O O . ILE A 1 117 ? 1.354 -5.420 -14.923 1.00 88.38 117 ILE A O 1
ATOM 928 N N . PHE A 1 118 ? -0.104 -3.899 -14.120 1.00 88.94 118 PHE A N 1
ATOM 929 C CA . PHE A 1 118 ? 0.115 -2.885 -15.154 1.00 88.94 118 PHE A CA 1
ATOM 930 C C . PHE A 1 118 ? 1.053 -1.754 -14.751 1.00 88.94 118 PHE A C 1
ATOM 932 O O . PHE A 1 118 ? 1.519 -1.049 -15.630 1.00 88.94 118 PHE A O 1
ATOM 939 N N . ALA A 1 119 ? 1.314 -1.536 -13.463 1.00 92.19 119 ALA A N 1
ATOM 940 C CA . ALA A 1 119 ? 2.184 -0.451 -12.998 1.00 92.19 119 ALA A CA 1
ATOM 941 C C . ALA A 1 119 ? 3.464 -0.955 -12.326 1.00 92.19 119 ALA A C 1
ATOM 943 O O . ALA A 1 119 ? 4.450 -0.230 -12.295 1.00 92.19 119 ALA A O 1
ATOM 944 N N . ASN A 1 120 ? 3.452 -2.184 -11.805 1.00 91.50 120 ASN A N 1
ATOM 945 C CA . ASN A 1 120 ? 4.580 -2.748 -11.072 1.00 91.50 120 ASN A CA 1
ATOM 946 C C . ASN A 1 120 ? 5.316 -3.815 -11.888 1.00 91.50 120 ASN A C 1
ATOM 948 O O . ASN A 1 120 ? 6.485 -3.634 -12.193 1.00 91.50 120 ASN A O 1
ATOM 952 N N . PHE A 1 121 ? 4.652 -4.897 -12.308 1.00 86.12 121 PHE A N 1
ATOM 953 C CA . PHE A 1 121 ? 5.320 -5.990 -13.035 1.00 86.12 121 PHE A CA 1
ATOM 954 C C . PHE A 1 121 ? 5.983 -5.569 -14.345 1.00 86.12 121 PHE A C 1
ATOM 956 O O . PHE A 1 121 ? 6.990 -6.148 -14.720 1.00 86.12 121 PHE A O 1
ATOM 963 N N . GLY A 1 122 ? 5.436 -4.574 -15.041 1.00 77.69 122 GLY A N 1
ATOM 964 C CA . GLY A 1 122 ? 6.008 -4.087 -16.296 1.00 77.69 122 GLY A CA 1
ATOM 965 C C . GLY A 1 122 ? 7.180 -3.114 -16.139 1.00 77.69 122 GLY A C 1
ATOM 966 O O . GLY A 1 122 ? 7.733 -2.698 -17.149 1.00 77.69 122 GLY A O 1
ATOM 967 N N . TYR A 1 123 ? 7.538 -2.712 -14.915 1.00 77.88 123 TYR A N 1
ATOM 968 C CA . TYR A 1 123 ? 8.399 -1.548 -14.674 1.00 77.88 123 TYR A CA 1
ATOM 969 C C . TYR A 1 123 ? 9.435 -1.838 -13.568 1.00 77.88 123 TYR A C 1
ATOM 971 O O . TYR A 1 123 ? 9.190 -2.652 -12.687 1.00 77.88 123 TYR A O 1
ATOM 979 N N . ASP A 1 124 ? 10.618 -1.217 -13.625 1.00 76.94 124 ASP A N 1
ATOM 980 C CA . ASP A 1 124 ? 11.692 -1.306 -12.607 1.00 76.94 124 ASP A CA 1
ATOM 981 C C . ASP A 1 124 ? 12.159 -2.723 -12.182 1.00 76.94 124 ASP A C 1
ATOM 983 O O . ASP A 1 124 ? 12.543 -2.968 -11.029 1.00 76.94 124 ASP A O 1
ATOM 987 N N . GLY A 1 125 ? 12.170 -3.683 -13.114 1.00 77.44 125 GLY A N 1
ATOM 988 C CA . GLY A 1 125 ? 12.798 -4.999 -12.921 1.00 77.44 125 GLY A CA 1
ATOM 989 C C . GLY A 1 125 ? 12.240 -5.788 -11.725 1.00 77.44 125 GLY A C 1
ATOM 990 O O . GLY A 1 125 ? 11.026 -5.865 -11.524 1.00 77.44 125 GLY A O 1
ATOM 991 N N . LYS A 1 126 ? 13.121 -6.393 -10.906 1.00 76.31 126 LYS A N 1
ATOM 992 C CA . LYS A 1 126 ? 12.703 -7.258 -9.779 1.00 76.31 126 LYS A CA 1
ATOM 993 C C . LYS A 1 126 ? 11.989 -6.495 -8.649 1.00 76.31 126 LYS A C 1
ATOM 995 O O . LYS A 1 126 ? 11.144 -7.084 -7.977 1.00 76.31 126 LYS A O 1
ATOM 1000 N N . LEU A 1 127 ? 12.264 -5.199 -8.444 1.00 80.44 127 LEU A N 1
ATOM 1001 C CA . LEU A 1 127 ? 11.545 -4.393 -7.440 1.00 80.44 127 LEU A CA 1
ATOM 1002 C C . LEU A 1 127 ? 10.080 -4.188 -7.836 1.00 80.44 127 LEU A C 1
ATOM 1004 O O . LEU A 1 127 ? 9.191 -4.325 -6.990 1.00 80.44 127 LEU A O 1
ATOM 1008 N N . GLY A 1 128 ? 9.829 -3.942 -9.124 1.00 86.44 128 GLY A N 1
ATOM 1009 C CA . GLY A 1 128 ? 8.483 -3.948 -9.687 1.00 86.44 128 GLY A CA 1
ATOM 1010 C C . GLY A 1 128 ? 7.793 -5.298 -9.514 1.00 86.44 128 GLY A C 1
ATOM 1011 O O . GLY A 1 128 ?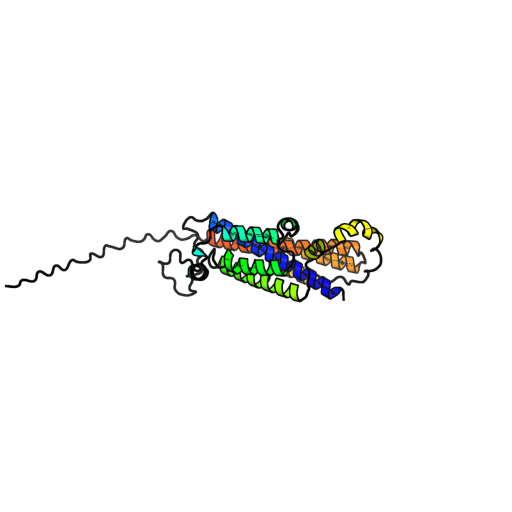 6.641 -5.349 -9.088 1.00 86.44 128 GLY A O 1
ATOM 1012 N N . VAL A 1 129 ? 8.507 -6.411 -9.715 1.00 84.25 129 VAL A N 1
ATOM 1013 C CA . VAL A 1 129 ? 7.970 -7.760 -9.454 1.00 84.25 129 VAL A CA 1
ATOM 1014 C C . VAL A 1 129 ? 7.576 -7.952 -7.984 1.00 84.25 129 VAL A C 1
ATOM 1016 O O . VAL A 1 129 ? 6.458 -8.377 -7.695 1.00 84.25 129 VAL A O 1
ATOM 1019 N N . ILE A 1 130 ? 8.433 -7.590 -7.029 1.00 86.56 130 ILE A N 1
ATOM 1020 C CA . ILE A 1 130 ? 8.124 -7.735 -5.596 1.00 86.56 130 ILE A CA 1
ATOM 1021 C C . ILE A 1 130 ? 6.914 -6.872 -5.208 1.00 86.56 130 ILE A C 1
ATOM 1023 O O . ILE A 1 130 ? 5.965 -7.370 -4.593 1.00 86.56 130 ILE A O 1
ATOM 1027 N N . ASN A 1 131 ? 6.902 -5.591 -5.597 1.00 92.56 131 ASN A N 1
ATOM 1028 C CA . ASN A 1 131 ? 5.785 -4.697 -5.280 1.00 92.56 131 ASN A CA 1
ATOM 1029 C C . ASN A 1 131 ? 4.491 -5.099 -6.001 1.00 92.56 131 ASN A C 1
ATOM 1031 O O . ASN A 1 131 ? 3.393 -4.914 -5.468 1.00 92.56 131 ASN A O 1
ATOM 1035 N N . GLY A 1 132 ? 4.603 -5.670 -7.200 1.00 91.25 132 GLY A N 1
ATOM 1036 C CA . GLY A 1 132 ? 3.471 -6.166 -7.968 1.00 91.25 132 GLY A CA 1
ATOM 1037 C C . GLY A 1 132 ? 2.775 -7.329 -7.273 1.00 91.25 132 GLY A C 1
ATOM 1038 O O . GLY A 1 132 ? 1.564 -7.266 -7.060 1.00 91.25 132 GLY A O 1
ATOM 1039 N N . TRP A 1 133 ? 3.532 -8.325 -6.803 1.00 89.75 133 TRP A N 1
ATOM 1040 C CA . TRP A 1 133 ? 2.982 -9.445 -6.031 1.00 89.75 133 TRP A CA 1
ATOM 1041 C C . TRP A 1 133 ? 2.371 -8.990 -4.712 1.00 89.75 133 TRP A C 1
ATOM 1043 O O . TRP A 1 133 ? 1.268 -9.418 -4.367 1.00 89.75 133 TRP A O 1
ATOM 1053 N N . LEU A 1 134 ? 3.045 -8.081 -4.002 1.00 91.81 134 LEU A N 1
ATOM 1054 C CA . LEU A 1 134 ? 2.512 -7.498 -2.774 1.00 91.81 134 LEU A CA 1
ATOM 1055 C C . LEU A 1 134 ? 1.179 -6.778 -3.032 1.00 91.81 134 LEU A C 1
ATOM 1057 O O . LEU A 1 134 ? 0.220 -6.966 -2.283 1.00 91.81 134 LEU A O 1
ATOM 1061 N N . SER A 1 135 ? 1.087 -6.010 -4.121 1.00 95.44 135 SER A N 1
ATOM 1062 C CA . SER A 1 135 ? -0.144 -5.317 -4.520 1.00 95.44 135 SER A CA 1
ATOM 1063 C C . SER A 1 135 ? -1.269 -6.298 -4.862 1.00 95.44 135 SER A C 1
ATOM 1065 O O . SER A 1 135 ? -2.393 -6.115 -4.399 1.00 95.44 135 SER A O 1
ATOM 1067 N N . ILE A 1 136 ? -0.973 -7.380 -5.591 1.00 90.88 136 ILE A N 1
ATOM 1068 C CA . ILE A 1 136 ? -1.952 -8.430 -5.918 1.00 90.88 136 ILE A CA 1
ATOM 1069 C C . ILE A 1 136 ? -2.450 -9.131 -4.650 1.00 90.88 136 ILE A C 1
ATOM 1071 O O . ILE A 1 136 ? -3.659 -9.272 -4.469 1.00 90.88 136 ILE A O 1
ATOM 1075 N N . PHE A 1 137 ? -1.555 -9.530 -3.742 1.00 91.31 137 PHE A N 1
ATOM 1076 C CA . PHE A 1 137 ? -1.924 -10.207 -2.495 1.00 91.31 137 PHE A CA 1
ATOM 1077 C C . PHE A 1 137 ? -2.809 -9.330 -1.597 1.00 91.31 137 PHE A C 1
ATOM 1079 O O . PHE A 1 137 ? -3.837 -9.780 -1.078 1.00 91.31 137 PHE A O 1
ATOM 1086 N N . LEU A 1 138 ? -2.451 -8.052 -1.448 1.00 94.31 138 LEU A N 1
ATOM 1087 C CA . LEU A 1 138 ? -3.274 -7.083 -0.725 1.00 94.31 138 LEU A CA 1
ATOM 1088 C C . LEU A 1 138 ? -4.615 -6.859 -1.426 1.00 94.31 138 LEU A C 1
ATOM 1090 O O . LEU A 1 138 ? -5.647 -6.805 -0.762 1.00 94.31 138 LEU A O 1
ATOM 1094 N N . GLY A 1 139 ? -4.618 -6.804 -2.758 1.00 93.44 139 GLY A N 1
ATOM 1095 C CA . GLY A 1 139 ? -5.828 -6.712 -3.563 1.00 93.44 139 GLY A CA 1
ATOM 1096 C C . GLY A 1 139 ? -6.789 -7.879 -3.327 1.00 93.44 139 GLY A C 1
ATOM 1097 O O . GLY A 1 139 ? -7.960 -7.650 -3.023 1.00 93.44 139 GLY A O 1
ATOM 1098 N N . PHE A 1 140 ? -6.298 -9.122 -3.350 1.00 89.88 140 PHE A N 1
ATOM 1099 C CA . PHE A 1 140 ? -7.088 -10.308 -2.994 1.00 89.88 140 PHE A CA 1
ATOM 1100 C C . PHE A 1 140 ? -7.599 -10.254 -1.555 1.00 89.88 140 PHE A C 1
ATOM 1102 O O . PHE A 1 140 ? -8.771 -10.538 -1.307 1.00 89.88 140 PHE A O 1
ATOM 1109 N N . THR A 1 141 ? -6.757 -9.833 -0.611 1.00 91.81 141 THR A N 1
ATOM 1110 C CA . THR A 1 141 ? -7.163 -9.668 0.791 1.00 91.81 141 THR A CA 1
ATOM 1111 C C . THR A 1 141 ? -8.307 -8.656 0.911 1.00 91.81 141 THR A C 1
ATOM 1113 O O . THR A 1 141 ? -9.281 -8.918 1.615 1.00 91.81 141 THR A O 1
ATOM 1116 N N . CYS A 1 142 ? -8.266 -7.547 0.162 1.00 92.62 142 CYS A N 1
ATOM 1117 C CA . CYS A 1 142 ? -9.369 -6.587 0.088 1.00 92.62 142 CYS A CA 1
ATOM 1118 C C . CYS A 1 142 ? -10.666 -7.211 -0.448 1.00 92.62 142 CYS A C 1
ATOM 1120 O O . CYS A 1 142 ? -11.737 -6.988 0.121 1.00 92.62 142 CYS A O 1
ATOM 1122 N N . VAL A 1 143 ? -10.589 -8.023 -1.50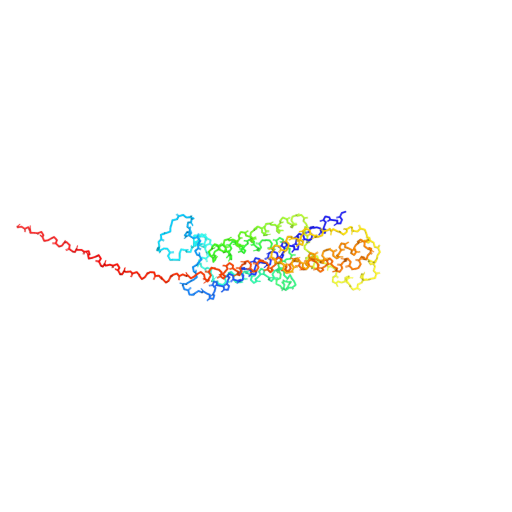9 1.00 86.88 143 VAL A N 1
ATOM 1123 C CA . VAL A 1 143 ? -11.756 -8.741 -2.056 1.00 86.88 143 VAL A CA 1
ATOM 1124 C C . VAL A 1 143 ? -12.351 -9.680 -1.005 1.00 86.88 143 VAL A C 1
ATOM 1126 O O . VAL A 1 143 ? -13.558 -9.650 -0.766 1.00 86.88 143 VAL A O 1
ATOM 1129 N N . VAL A 1 144 ? -11.512 -10.462 -0.322 1.00 86.31 144 VAL A N 1
ATOM 1130 C CA . VAL A 1 144 ? -11.939 -11.388 0.737 1.00 86.31 144 VAL A CA 1
ATOM 1131 C C . VAL A 1 144 ? -12.595 -10.633 1.895 1.00 86.31 144 VAL A C 1
ATOM 1133 O O . VAL A 1 144 ? -13.696 -10.990 2.315 1.00 86.31 144 VAL A O 1
ATOM 1136 N N . CYS A 1 145 ? -11.985 -9.544 2.370 1.00 88.75 145 CYS A N 1
ATOM 1137 C CA . CYS A 1 145 ? -12.575 -8.685 3.397 1.00 88.75 145 CYS A CA 1
ATOM 1138 C C . CYS A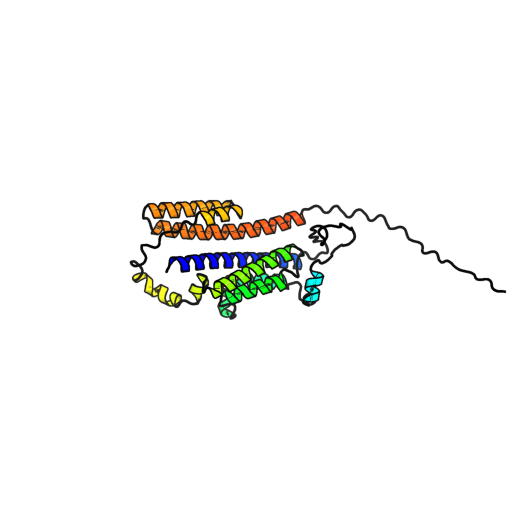 1 145 ? -13.963 -8.169 2.986 1.00 88.75 145 CYS A C 1
ATOM 1140 O O . CYS A 1 145 ? -14.879 -8.187 3.810 1.00 88.75 145 CYS A O 1
ATOM 1142 N N . GLN A 1 146 ? -14.154 -7.775 1.721 1.00 89.25 146 GLN A N 1
ATOM 1143 C CA . GLN A 1 146 ? -15.467 -7.357 1.227 1.00 89.25 146 GLN A CA 1
ATOM 1144 C C . GLN A 1 146 ? -16.490 -8.503 1.257 1.00 89.25 146 GLN A C 1
ATOM 1146 O O . GLN A 1 146 ? -17.628 -8.270 1.664 1.00 89.25 146 GLN A O 1
ATOM 1151 N N . VAL A 1 147 ? -16.118 -9.718 0.837 1.00 82.06 147 VAL A N 1
ATOM 1152 C CA . VAL A 1 147 ? -17.021 -10.889 0.836 1.00 82.06 147 VAL A CA 1
ATOM 1153 C C . VAL A 1 147 ? -17.512 -11.205 2.251 1.00 82.06 147 VAL A C 1
ATOM 1155 O O . VAL A 1 147 ? -18.686 -11.510 2.443 1.00 82.06 147 VAL A O 1
ATOM 1158 N N . PHE A 1 148 ? -16.653 -11.034 3.259 1.00 86.88 148 PHE A N 1
ATOM 1159 C CA . PHE A 1 148 ? -17.024 -11.167 4.673 1.00 86.88 148 PHE A CA 1
ATOM 1160 C C . PHE A 1 148 ? -17.757 -9.944 5.252 1.00 86.88 148 PHE A C 1
ATOM 1162 O O . PHE A 1 148 ? -18.047 -9.903 6.449 1.00 86.88 148 PHE A O 1
ATOM 1169 N N . GLY A 1 149 ? -18.061 -8.933 4.433 1.00 85.38 149 GLY A N 1
ATOM 1170 C CA . GLY A 1 149 ? -18.746 -7.715 4.863 1.00 85.38 149 GLY A CA 1
ATOM 1171 C C . GLY A 1 149 ? -17.914 -6.840 5.802 1.00 85.38 149 GLY A C 1
ATOM 1172 O O . GLY A 1 149 ? -18.480 -6.021 6.532 1.00 85.38 149 GLY A O 1
ATOM 1173 N N . LEU A 1 150 ? -16.587 -7.001 5.810 1.00 84.38 150 LEU A N 1
ATOM 1174 C CA . LEU A 1 150 ? -15.693 -6.170 6.604 1.00 84.38 150 LEU A CA 1
ATOM 1175 C C . LEU A 1 150 ? -15.603 -4.791 5.958 1.00 84.38 150 LEU A C 1
ATOM 1177 O O . LEU A 1 150 ? -15.158 -4.644 4.821 1.00 84.38 150 LEU A O 1
ATOM 1181 N N . LYS A 1 151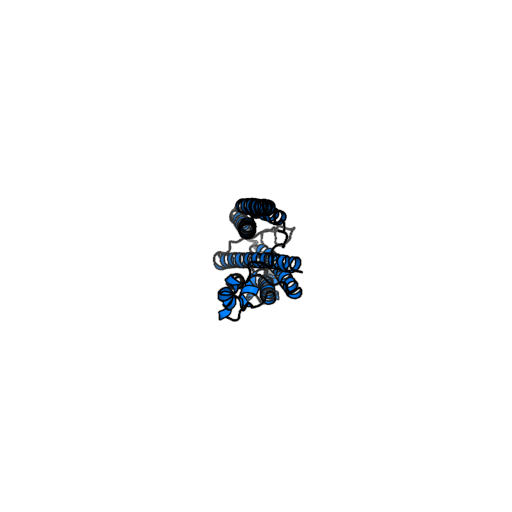 ? -16.044 -3.775 6.696 1.00 80.62 151 LYS A N 1
ATOM 1182 C CA . LYS A 1 151 ? -15.970 -2.379 6.272 1.00 80.62 151 LYS A CA 1
ATOM 1183 C C . LYS A 1 151 ? -14.869 -1.682 7.052 1.00 80.62 151 LYS A C 1
ATOM 1185 O O . LYS A 1 151 ? -14.764 -1.836 8.266 1.00 80.62 151 LYS A O 1
ATOM 1190 N N . THR A 1 152 ? -14.062 -0.909 6.344 1.00 81.75 152 THR A N 1
ATOM 1191 C CA . THR A 1 152 ? -13.096 0.018 6.936 1.00 81.75 152 THR A CA 1
ATOM 1192 C C . THR A 1 152 ? -13.863 1.148 7.630 1.00 81.75 152 THR A C 1
ATOM 1194 O O . THR A 1 152 ? -14.899 1.580 7.117 1.00 81.75 152 THR A O 1
ATOM 1197 N N . ASP A 1 153 ? -13.349 1.687 8.738 1.00 78.44 153 ASP A N 1
ATOM 1198 C CA . ASP A 1 153 ? -14.027 2.773 9.478 1.00 78.44 153 ASP A CA 1
ATOM 1199 C C . ASP A 1 153 ? -14.306 3.996 8.590 1.00 78.44 153 ASP A C 1
ATOM 1201 O O . ASP A 1 153 ? -15.336 4.653 8.692 1.00 78.44 153 ASP A O 1
ATOM 1205 N N . ARG A 1 154 ? -13.424 4.238 7.620 1.00 71.50 154 ARG A N 1
ATOM 1206 C CA . ARG A 1 154 ? -13.551 5.318 6.630 1.00 71.50 154 ARG A CA 1
ATOM 1207 C C . ARG A 1 154 ? -14.698 5.107 5.650 1.00 71.50 154 ARG A C 1
ATOM 1209 O O . ARG A 1 154 ? -15.270 6.061 5.143 1.00 71.50 154 ARG A O 1
ATOM 1216 N N . MET A 1 155 ? -15.017 3.852 5.344 1.00 71.25 155 MET A N 1
ATOM 1217 C CA . MET A 1 155 ? -16.159 3.531 4.490 1.00 71.25 155 MET A CA 1
ATOM 1218 C C . MET A 1 155 ? -17.458 3.698 5.262 1.00 71.25 155 MET A C 1
ATOM 1220 O O . MET A 1 155 ? -18.442 4.169 4.701 1.00 71.25 155 MET A O 1
ATOM 1224 N N . LEU A 1 156 ? -17.441 3.367 6.557 1.00 73.50 156 LEU A N 1
ATOM 1225 C CA . LEU A 1 156 ? -18.559 3.633 7.456 1.00 73.50 156 LEU A CA 1
ATOM 1226 C C . LEU A 1 156 ? -18.840 5.137 7.559 1.00 73.50 156 LEU A C 1
ATOM 1228 O O . LEU A 1 156 ? -20.006 5.515 7.507 1.00 73.50 156 LEU A O 1
ATOM 1232 N N . GLU A 1 157 ? -17.802 5.980 7.585 1.00 70.56 157 GLU A N 1
ATOM 1233 C CA . GLU A 1 157 ? -17.928 7.447 7.547 1.00 70.56 157 GLU A CA 1
ATOM 1234 C C . GLU A 1 157 ? -18.650 7.954 6.284 1.00 70.56 157 GLU A C 1
ATOM 1236 O O . GLU A 1 157 ? -19.438 8.891 6.359 1.00 70.56 157 GLU A O 1
ATOM 1241 N N . LEU A 1 158 ? -18.450 7.300 5.135 1.00 66.75 158 LEU A N 1
ATOM 1242 C CA . LEU A 1 158 ? -19.070 7.676 3.854 1.00 66.75 158 LEU A CA 1
ATOM 1243 C C . LEU A 1 158 ? -20.489 7.147 3.672 1.00 66.75 158 LEU A C 1
ATOM 1245 O O . LEU A 1 158 ? -21.312 7.802 3.039 1.00 66.75 158 LEU A O 1
ATOM 1249 N N . THR A 1 159 ? -20.765 5.940 4.169 1.00 67.62 159 THR A N 1
ATOM 1250 C CA . THR A 1 159 ? -22.118 5.361 4.130 1.00 67.62 159 THR A CA 1
ATOM 1251 C C . THR A 1 159 ? -23.026 5.892 5.234 1.00 67.62 159 THR A C 1
ATOM 1253 O O . THR A 1 159 ? -24.225 5.634 5.206 1.00 67.62 159 THR A O 1
ATOM 1256 N N . GLY A 1 160 ? -22.471 6.595 6.220 1.00 56.12 160 GLY A N 1
ATOM 1257 C CA . GLY A 1 160 ? -23.200 7.028 7.395 1.00 56.12 160 GLY A CA 1
ATOM 1258 C C . GLY A 1 160 ? -23.954 8.341 7.195 1.00 56.12 160 GLY A C 1
ATOM 1259 O O . GLY A 1 160 ? -23.354 9.411 7.131 1.00 56.12 160 GLY A O 1
ATOM 1260 N N . GLU A 1 161 ? -25.272 8.270 7.374 1.00 49.03 161 GLU A N 1
ATOM 1261 C CA . GLU A 1 161 ? -26.128 9.302 7.993 1.00 49.03 161 GLU A CA 1
ATOM 1262 C C . GLU A 1 161 ? -25.531 9.926 9.288 1.00 49.03 161 GLU A C 1
ATOM 1264 O O . GLU A 1 161 ? -26.083 10.865 9.858 1.00 49.03 161 GLU A O 1
ATOM 1269 N N . SER A 1 162 ? -24.377 9.448 9.762 1.00 46.84 162 SER A N 1
ATOM 1270 C CA . SER A 1 162 ? -23.558 9.988 10.848 1.00 46.84 162 SER A CA 1
ATOM 1271 C C . SER A 1 162 ? -23.008 11.396 10.600 1.00 46.84 162 SER A C 1
ATOM 1273 O O . SER A 1 162 ? -22.739 12.087 11.576 1.00 46.84 162 SER A O 1
ATOM 1275 N N . ALA A 1 163 ? -22.899 11.886 9.359 1.00 47.03 163 ALA A N 1
ATOM 1276 C CA . ALA A 1 163 ? -22.616 13.313 9.148 1.00 47.03 163 ALA A CA 1
ATOM 1277 C C . ALA A 1 163 ? -23.775 14.208 9.644 1.00 47.03 163 ALA A C 1
ATOM 1279 O O . ALA A 1 163 ? -23.534 15.295 10.164 1.00 47.03 163 ALA A O 1
ATOM 1280 N N . LEU A 1 164 ? -25.021 13.721 9.559 1.00 48.81 164 LEU A N 1
ATOM 1281 C CA . LEU A 1 164 ? -26.221 14.400 10.065 1.00 48.81 164 LEU A CA 1
ATOM 1282 C C . LEU A 1 164 ? -26.505 14.074 11.542 1.00 48.81 164 LEU A C 1
ATOM 1284 O O . LEU A 1 164 ? -26.939 14.949 12.288 1.00 48.81 164 LEU A O 1
ATOM 1288 N N . ASN A 1 165 ? -26.196 12.858 12.003 1.00 47.69 165 ASN A N 1
ATOM 1289 C CA . ASN A 1 165 ? -26.447 12.453 13.391 1.00 47.69 165 ASN A CA 1
ATOM 1290 C C . ASN A 1 165 ? -25.324 12.812 14.382 1.00 47.69 165 ASN A C 1
ATOM 1292 O O . ASN A 1 165 ? -25.612 12.979 15.561 1.00 47.69 165 ASN A O 1
ATOM 1296 N N . CYS A 1 166 ? -24.081 13.076 13.964 1.00 47.47 166 CYS A N 1
ATOM 1297 C CA . CYS A 1 166 ? -23.043 13.591 14.878 1.00 47.47 166 CYS A CA 1
ATOM 1298 C C . CYS A 1 166 ? -23.375 14.973 15.485 1.00 47.47 166 CYS A C 1
ATOM 1300 O O . CYS A 1 166 ? -22.777 15.353 16.496 1.00 47.47 166 CYS A O 1
ATOM 1302 N N . ALA A 1 167 ? -24.341 15.705 14.913 1.00 49.84 167 ALA A N 1
ATOM 1303 C CA . ALA A 1 167 ? -24.904 16.916 15.509 1.00 49.84 167 ALA A CA 1
ATOM 1304 C C . ALA A 1 167 ? -25.948 16.622 16.609 1.00 49.84 167 ALA A C 1
ATOM 1306 O O . ALA A 1 167 ? -26.062 17.406 17.547 1.00 49.84 167 ALA A O 1
ATOM 1307 N N . ASN A 1 168 ? -26.648 15.481 16.546 1.00 49.69 168 ASN A N 1
ATOM 1308 C CA . ASN A 1 168 ? -27.772 15.157 17.434 1.00 49.69 168 ASN A CA 1
ATOM 1309 C C . ASN A 1 168 ? -27.458 14.077 18.493 1.00 49.69 168 ASN A C 1
ATOM 1311 O O . ASN A 1 168 ? -28.029 14.114 19.580 1.00 49.69 168 ASN A O 1
ATOM 1315 N N . THR A 1 169 ? -26.525 13.146 18.255 1.00 45.69 169 THR A N 1
ATOM 1316 C CA . THR A 1 169 ? -26.299 11.994 19.158 1.00 45.69 169 THR A CA 1
ATOM 1317 C C . THR A 1 169 ? -25.301 12.243 20.292 1.00 45.69 169 THR A C 1
ATOM 1319 O O . THR A 1 169 ? -25.161 11.396 21.173 1.00 45.69 169 THR A O 1
ATOM 1322 N N . LYS A 1 170 ? -24.654 13.419 20.369 1.00 49.03 170 LYS A N 1
ATOM 1323 C CA . LYS A 1 170 ? -23.816 13.777 21.537 1.00 49.03 170 LYS A CA 1
ATOM 1324 C C . LYS A 1 170 ? -24.591 13.784 22.867 1.00 49.03 170 LYS A C 1
ATOM 1326 O O . LYS A 1 170 ? -23.956 13.788 23.916 1.00 49.03 170 LYS A O 1
ATOM 1331 N N . ALA A 1 171 ? -25.924 13.757 22.832 1.00 52.25 171 ALA A N 1
ATOM 1332 C CA . ALA A 1 171 ? -26.770 13.733 24.020 1.00 52.25 171 ALA A CA 1
ATOM 1333 C C . ALA A 1 171 ? -27.244 12.329 24.465 1.00 52.25 171 ALA A C 1
ATOM 1335 O O . ALA A 1 171 ? -27.681 12.207 25.604 1.00 52.25 171 ALA A O 1
ATOM 1336 N N . ALA A 1 172 ? -27.168 11.282 23.629 1.00 50.12 172 ALA A N 1
ATOM 1337 C CA . ALA A 1 172 ? -27.881 10.018 23.896 1.00 50.12 172 ALA A CA 1
ATOM 1338 C C . ALA A 1 172 ? -26.995 8.784 24.179 1.00 50.12 172 ALA A C 1
ATOM 1340 O O . ALA A 1 172 ? -27.472 7.828 24.779 1.00 50.12 172 ALA A O 1
ATOM 1341 N N . ASP A 1 173 ? -25.710 8.796 23.813 1.00 48.69 173 ASP A N 1
ATOM 1342 C CA . ASP A 1 173 ? -24.862 7.584 23.813 1.00 48.69 173 ASP A CA 1
ATOM 1343 C C . ASP A 1 173 ? -24.006 7.371 25.085 1.00 48.69 173 ASP A C 1
ATOM 1345 O O . ASP A 1 173 ? -23.022 6.626 25.085 1.00 48.69 173 ASP A O 1
ATOM 1349 N N . SER A 1 174 ? -24.335 8.028 26.202 1.00 52.91 174 SER A N 1
ATOM 1350 C CA . SER A 1 174 ? -23.489 8.004 27.406 1.00 52.91 174 SER A CA 1
ATOM 1351 C C . SER A 1 174 ? -23.606 6.747 28.280 1.00 52.91 174 SER A C 1
ATOM 1353 O O . SER A 1 174 ? -22.757 6.591 29.155 1.00 52.91 174 SER A O 1
ATOM 1355 N N . ASN A 1 175 ? -24.563 5.833 28.056 1.00 53.25 175 ASN A N 1
ATOM 1356 C CA . ASN A 1 175 ? -24.840 4.775 29.045 1.00 53.25 175 ASN A CA 1
ATOM 1357 C C . ASN A 1 175 ? -24.779 3.302 28.592 1.00 53.25 175 ASN A C 1
ATOM 1359 O O . ASN A 1 175 ? -24.663 2.454 29.471 1.00 53.25 175 ASN A O 1
ATOM 1363 N N . GLU A 1 176 ? -24.791 2.938 27.302 1.00 47.81 176 GLU A N 1
ATOM 1364 C CA . GLU A 1 176 ? -25.124 1.536 26.941 1.00 47.81 176 GLU A CA 1
ATOM 1365 C C . GLU A 1 176 ? -23.974 0.612 26.477 1.00 47.81 176 GLU A C 1
ATOM 1367 O O . GLU A 1 176 ? -24.205 -0.558 26.210 1.00 47.81 176 GLU A O 1
ATOM 1372 N N . ASN A 1 177 ? -22.709 1.046 26.428 1.00 50.19 177 ASN A N 1
ATOM 1373 C CA . ASN A 1 177 ? -21.609 0.179 25.937 1.00 50.19 177 ASN A CA 1
ATOM 1374 C C . ASN A 1 177 ? -20.426 0.057 26.911 1.00 50.19 177 ASN A C 1
ATOM 1376 O O . ASN A 1 177 ? -19.258 0.200 26.540 1.00 50.19 177 ASN A O 1
ATOM 1380 N N . ALA A 1 178 ? -20.740 -0.170 28.185 1.00 51.72 178 ALA A N 1
ATOM 1381 C CA . ALA A 1 178 ? -19.775 -0.225 29.279 1.00 51.72 178 ALA A CA 1
ATOM 1382 C C . ALA A 1 178 ? -18.820 -1.436 29.244 1.00 51.72 178 ALA A C 1
ATOM 1384 O O . ALA A 1 178 ? -17.669 -1.271 29.632 1.00 51.72 178 ALA A O 1
ATOM 1385 N N . ASP A 1 179 ? -19.229 -2.604 28.745 1.00 55.91 179 ASP A N 1
ATOM 1386 C CA . ASP A 1 179 ? -18.473 -3.853 28.966 1.00 55.91 179 ASP A CA 1
ATOM 1387 C C . ASP A 1 179 ? -17.808 -4.440 27.711 1.00 55.91 179 ASP A C 1
ATOM 1389 O O . ASP A 1 179 ? -17.591 -5.647 27.606 1.00 55.91 179 ASP A O 1
ATOM 1393 N N . GLU A 1 180 ? -17.427 -3.602 26.739 1.00 60.66 180 GLU A N 1
ATOM 1394 C CA . GLU A 1 180 ? -16.487 -4.060 25.710 1.00 60.66 180 GLU A CA 1
ATOM 1395 C C . GLU A 1 180 ? -15.076 -4.165 26.302 1.00 60.66 180 GLU A C 1
ATOM 1397 O O . GLU A 1 180 ? -14.339 -3.178 26.396 1.00 60.66 180 GLU A O 1
ATOM 1402 N N . ASP A 1 181 ? -14.724 -5.390 26.689 1.00 66.06 181 ASP A N 1
ATOM 1403 C CA . ASP A 1 181 ? -13.412 -5.781 27.190 1.00 66.06 181 ASP A CA 1
ATOM 1404 C C . ASP A 1 181 ? -12.297 -5.263 26.260 1.00 66.06 181 ASP A C 1
ATOM 1406 O O . ASP A 1 181 ? -12.304 -5.461 25.035 1.00 66.06 181 ASP A O 1
ATOM 1410 N N . VAL A 1 182 ? -11.359 -4.504 26.828 1.00 66.50 182 VAL A N 1
ATOM 1411 C CA . VAL A 1 182 ? -10.320 -3.812 26.060 1.00 66.50 182 VAL A CA 1
ATOM 1412 C C . VAL A 1 182 ? -9.308 -4.847 25.587 1.00 66.50 182 VAL A C 1
ATOM 1414 O O . VAL A 1 182 ? -8.438 -5.265 26.345 1.00 66.50 182 VAL A O 1
ATOM 1417 N N . LYS A 1 183 ? -9.409 -5.250 24.313 1.00 72.75 183 LYS A N 1
ATOM 1418 C CA . LYS A 1 183 ? -8.435 -6.156 23.691 1.00 72.75 183 LYS A CA 1
ATOM 1419 C C . LYS A 1 183 ? -7.008 -5.635 23.832 1.00 72.75 183 LYS A C 1
ATOM 1421 O O . LYS A 1 183 ? -6.735 -4.452 23.613 1.00 72.75 183 LYS A O 1
ATOM 1426 N N . ASP A 1 184 ? -6.114 -6.568 24.123 1.00 79.38 184 ASP A N 1
ATOM 1427 C CA . ASP A 1 184 ? -4.691 -6.320 24.245 1.00 79.38 184 ASP A CA 1
ATOM 1428 C C . ASP A 1 184 ? -4.050 -6.189 22.849 1.00 79.38 184 ASP A C 1
ATOM 1430 O O . ASP A 1 184 ? -3.951 -7.155 22.094 1.00 79.38 184 ASP A O 1
ATOM 1434 N N . HIS A 1 185 ? -3.638 -4.971 22.482 1.00 83.75 185 HIS A N 1
ATOM 1435 C CA . HIS A 1 185 ? -2.990 -4.664 21.191 1.00 83.75 185 HIS A CA 1
ATOM 1436 C C . HIS A 1 185 ? -1.468 -4.840 21.232 1.00 83.75 185 HIS A C 1
ATOM 1438 O O . HIS A 1 185 ? -0.758 -4.487 20.289 1.00 83.75 185 HIS A O 1
ATOM 1444 N N . THR A 1 186 ? -0.946 -5.388 22.327 1.00 86.56 186 THR A N 1
ATOM 1445 C CA . THR A 1 186 ? 0.494 -5.470 22.582 1.00 86.56 186 THR A CA 1
ATOM 1446 C C . THR A 1 186 ? 1.212 -6.339 21.547 1.00 86.56 186 THR A C 1
ATOM 1448 O O . THR A 1 186 ? 2.305 -5.980 21.120 1.00 86.56 186 THR A O 1
ATOM 1451 N N . ALA A 1 187 ? 0.581 -7.413 21.055 1.00 80.38 187 ALA A N 1
ATOM 1452 C CA . ALA A 1 187 ? 1.145 -8.246 19.988 1.00 80.38 187 ALA A CA 1
ATOM 1453 C C . ALA A 1 187 ? 1.343 -7.465 18.673 1.00 80.38 187 ALA A C 1
ATOM 1455 O O . ALA A 1 187 ? 2.414 -7.517 18.073 1.00 80.38 187 ALA A O 1
ATOM 1456 N N . LEU A 1 188 ? 0.343 -6.681 18.259 1.00 75.12 188 LEU A N 1
ATOM 1457 C CA . LEU A 1 188 ? 0.412 -5.831 17.064 1.00 75.12 188 LEU A CA 1
ATOM 1458 C C . LEU A 1 188 ? 1.468 -4.727 17.211 1.00 75.12 188 LEU A C 1
ATOM 1460 O O . LEU A 1 188 ? 2.219 -4.454 16.274 1.00 75.12 188 LEU A O 1
ATOM 1464 N N . ALA A 1 189 ? 1.581 -4.144 18.405 1.00 86.50 189 ALA A N 1
ATOM 1465 C CA . ALA A 1 189 ? 2.620 -3.167 18.695 1.00 86.50 189 ALA A CA 1
ATOM 1466 C C . ALA A 1 189 ? 4.029 -3.778 18.598 1.00 86.50 189 ALA A C 1
ATOM 1468 O O . ALA A 1 189 ? 4.909 -3.158 18.005 1.00 86.50 189 ALA A O 1
ATOM 1469 N N . ILE A 1 190 ? 4.230 -5.005 19.097 1.00 87.38 190 ILE A N 1
ATOM 1470 C CA . ILE A 1 190 ? 5.502 -5.738 18.964 1.00 87.38 190 ILE A CA 1
ATOM 1471 C C . ILE A 1 190 ? 5.859 -5.938 17.489 1.00 87.38 190 ILE A C 1
ATOM 1473 O O . ILE A 1 190 ? 6.986 -5.643 17.101 1.00 87.38 190 ILE A O 1
ATOM 1477 N N . ILE A 1 191 ? 4.905 -6.365 16.654 1.00 75.50 191 ILE A N 1
ATOM 1478 C CA . ILE A 1 191 ? 5.130 -6.515 15.206 1.00 75.50 191 ILE A CA 1
ATOM 1479 C C . ILE A 1 191 ? 5.565 -5.178 14.597 1.00 75.50 191 ILE A C 1
ATOM 1481 O O . ILE A 1 191 ? 6.535 -5.119 13.845 1.00 75.50 191 ILE A O 1
ATOM 1485 N N . SER A 1 192 ? 4.902 -4.082 14.970 1.00 80.12 192 SER A N 1
ATOM 1486 C CA . SER A 1 192 ? 5.219 -2.751 14.446 1.00 80.12 192 SER A CA 1
ATOM 1487 C C . SER A 1 192 ? 6.634 -2.262 14.803 1.00 80.12 192 SER A C 1
ATOM 1489 O O . SER A 1 192 ? 7.200 -1.470 14.047 1.00 80.12 192 SER A O 1
ATOM 1491 N N . CYS A 1 193 ? 7.237 -2.755 15.896 1.00 88.00 193 CYS A N 1
ATOM 1492 C CA . CYS A 1 193 ? 8.626 -2.459 16.269 1.00 88.00 193 CYS A CA 1
ATOM 1493 C C . CYS A 1 193 ? 9.649 -3.025 15.282 1.00 88.00 193 CYS A C 1
ATOM 1495 O O . CYS A 1 193 ? 10.708 -2.425 15.125 1.00 88.00 193 CYS A O 1
ATOM 1497 N N . PHE A 1 194 ? 9.352 -4.146 14.618 1.00 80.56 194 PHE A N 1
ATOM 1498 C CA . PHE A 1 194 ? 10.264 -4.729 13.628 1.00 80.56 194 PHE A CA 1
ATOM 1499 C C . PHE A 1 194 ? 10.358 -3.885 12.353 1.00 80.56 194 PHE A C 1
ATOM 1501 O O . PHE A 1 194 ? 11.392 -3.887 11.697 1.00 80.56 194 PHE A O 1
ATOM 1508 N N . PHE A 1 195 ? 9.296 -3.147 12.017 1.00 78.31 195 PHE A N 1
ATOM 1509 C CA . PHE A 1 195 ? 9.242 -2.317 10.813 1.00 78.31 195 PHE A CA 1
ATOM 1510 C C . PHE A 1 195 ? 9.927 -0.963 11.011 1.00 78.31 195 PHE A C 1
ATOM 1512 O O . PHE A 1 195 ? 10.753 -0.566 10.195 1.00 78.31 195 PHE A O 1
ATOM 1519 N N . PHE A 1 196 ? 9.610 -0.254 12.095 1.00 87.62 196 PHE A N 1
ATOM 1520 C CA . PHE A 1 196 ? 10.263 1.012 12.426 1.00 87.62 196 PHE A CA 1
ATOM 1521 C C . PHE A 1 196 ? 10.375 1.163 13.951 1.00 87.62 196 PHE A C 1
ATOM 1523 O O . PHE A 1 196 ? 9.438 1.634 14.607 1.00 87.62 196 PHE A O 1
ATOM 1530 N N . PRO A 1 197 ? 11.515 0.767 14.551 1.00 89.00 197 PRO A N 1
ATOM 1531 C CA . PRO A 1 197 ? 11.655 0.678 16.001 1.00 89.00 197 PRO A CA 1
ATOM 1532 C C . PRO A 1 197 ? 11.236 1.937 16.774 1.00 89.00 197 PRO A C 1
ATOM 1534 O O . PRO A 1 197 ? 10.516 1.781 17.761 1.00 89.00 197 PRO A O 1
ATOM 1537 N N . PRO A 1 198 ? 11.575 3.176 16.348 1.00 90.62 198 PRO A N 1
ATOM 1538 C CA . PRO A 1 198 ? 11.211 4.368 17.108 1.00 90.62 198 PRO A CA 1
ATOM 1539 C C . PRO A 1 198 ? 9.699 4.491 17.338 1.00 90.62 198 PRO A C 1
ATOM 1541 O O . PRO A 1 198 ? 9.255 4.578 18.482 1.00 90.62 198 PRO A O 1
ATOM 1544 N N . THR A 1 199 ? 8.883 4.441 16.280 1.00 86.31 199 THR A N 1
ATOM 1545 C CA . THR A 1 199 ? 7.422 4.580 16.416 1.00 86.31 199 THR A CA 1
ATOM 1546 C C . THR A 1 199 ? 6.761 3.326 16.966 1.00 86.31 199 THR A C 1
ATOM 1548 O O . THR A 1 199 ? 5.787 3.447 17.710 1.00 86.31 199 THR A O 1
ATOM 1551 N N . GLY A 1 200 ? 7.293 2.137 16.668 1.00 86.12 200 GLY A N 1
ATOM 1552 C CA . GLY A 1 200 ? 6.782 0.886 17.224 1.00 86.12 200 GLY A CA 1
ATOM 1553 C C . GLY A 1 200 ? 6.944 0.819 18.743 1.00 86.12 200 GLY A C 1
ATOM 1554 O O . GLY A 1 200 ? 6.010 0.438 19.447 1.00 86.12 200 GLY A O 1
ATOM 1555 N N . ILE A 1 201 ? 8.075 1.293 19.283 1.00 92.56 201 ILE A N 1
ATOM 1556 C CA . ILE A 1 201 ? 8.292 1.379 20.737 1.00 92.56 201 ILE A CA 1
ATOM 1557 C C . ILE A 1 201 ? 7.274 2.331 21.377 1.00 92.56 201 ILE A C 1
ATOM 1559 O O . ILE A 1 201 ? 6.663 1.982 22.390 1.00 92.56 201 ILE A O 1
ATOM 1563 N N . PHE A 1 202 ? 7.024 3.504 20.782 1.00 92.19 202 PHE A N 1
ATOM 1564 C CA . PHE A 1 202 ? 5.982 4.411 21.282 1.00 92.19 202 PHE A CA 1
ATOM 1565 C C . PHE A 1 202 ? 4.586 3.783 21.209 1.00 92.19 202 PHE A C 1
ATOM 1567 O O . PHE A 1 202 ? 3.792 3.952 22.138 1.00 92.19 202 PHE A O 1
ATOM 1574 N N . ALA A 1 203 ? 4.289 3.023 20.153 1.00 88.88 203 ALA A N 1
ATOM 1575 C CA . ALA A 1 203 ? 3.038 2.283 20.035 1.00 88.88 203 ALA A CA 1
ATOM 1576 C C . ALA A 1 203 ? 2.888 1.223 21.139 1.00 88.88 203 ALA A C 1
ATOM 1578 O O . ALA A 1 203 ? 1.812 1.081 21.725 1.00 88.88 203 ALA A O 1
ATOM 1579 N N . LEU A 1 204 ? 3.974 0.521 21.471 1.00 92.12 204 LEU A N 1
ATOM 1580 C CA . LEU A 1 204 ? 4.018 -0.479 22.536 1.00 92.12 204 LEU A CA 1
ATOM 1581 C C . LEU A 1 204 ? 3.801 0.149 23.916 1.00 92.12 204 LEU A C 1
ATOM 1583 O O . LEU A 1 204 ? 3.011 -0.365 24.711 1.00 92.12 204 LEU A O 1
ATOM 1587 N N . LEU A 1 205 ? 4.449 1.283 24.192 1.00 93.81 205 LEU A N 1
ATOM 1588 C CA . LEU A 1 205 ? 4.240 2.041 25.429 1.00 93.81 205 LEU A CA 1
ATOM 1589 C C . LEU A 1 205 ? 2.796 2.543 25.538 1.00 93.81 205 LEU A C 1
ATOM 1591 O O . LEU A 1 205 ? 2.179 2.392 26.592 1.00 93.81 205 LEU A O 1
ATOM 1595 N N . ALA A 1 206 ? 2.229 3.065 24.448 1.00 91.44 206 ALA A N 1
ATOM 1596 C CA . ALA A 1 206 ? 0.836 3.502 24.407 1.00 91.44 206 ALA A CA 1
ATOM 1597 C C . ALA A 1 206 ? -0.149 2.334 24.615 1.00 91.44 206 ALA A C 1
ATOM 1599 O O . ALA A 1 206 ? -1.137 2.493 25.333 1.00 91.44 206 ALA A O 1
ATOM 1600 N N . SER A 1 207 ? 0.140 1.147 24.063 1.00 90.25 207 SER A N 1
ATOM 1601 C CA . SER A 1 207 ? -0.647 -0.076 24.297 1.00 90.25 207 SER A CA 1
ATOM 1602 C C . SER A 1 207 ? -0.618 -0.488 25.771 1.00 90.25 207 SER A C 1
ATOM 1604 O O . SER A 1 207 ? -1.664 -0.724 26.377 1.00 90.25 207 SER A O 1
ATOM 1606 N N . ARG A 1 208 ? 0.566 -0.481 26.400 1.00 93.62 208 ARG A N 1
ATOM 1607 C CA . ARG A 1 208 ? 0.715 -0.781 27.835 1.00 93.62 208 ARG A CA 1
ATOM 1608 C C . ARG A 1 208 ? 0.003 0.238 28.723 1.00 93.62 208 ARG A C 1
ATOM 1610 O O . ARG A 1 208 ? -0.637 -0.153 29.696 1.00 93.62 208 ARG A O 1
ATOM 1617 N N . GLN A 1 209 ? 0.067 1.526 28.380 1.00 93.00 209 GLN A N 1
ATOM 1618 C CA . GLN A 1 209 ? -0.675 2.578 29.084 1.00 93.00 209 GLN A CA 1
ATOM 1619 C C . GLN A 1 209 ? -2.190 2.389 28.954 1.00 93.00 209 GLN A C 1
ATOM 1621 O O . GLN A 1 209 ? -2.907 2.575 29.933 1.00 93.00 209 GLN A O 1
ATOM 1626 N N . ALA A 1 210 ? -2.683 1.982 27.780 1.00 89.88 210 ALA A N 1
ATOM 1627 C CA . ALA A 1 210 ? -4.097 1.669 27.588 1.00 89.88 210 ALA A CA 1
ATOM 1628 C C . ALA A 1 210 ? -4.539 0.479 28.458 1.00 89.88 210 ALA A C 1
ATOM 1630 O O . ALA A 1 210 ? -5.586 0.551 29.099 1.00 89.88 210 ALA A O 1
ATOM 1631 N N . ALA A 1 211 ? -3.720 -0.575 28.544 1.00 90.75 211 ALA A N 1
ATOM 1632 C CA . ALA A 1 211 ? -3.986 -1.727 29.405 1.00 90.75 211 ALA A CA 1
ATOM 1633 C C . ALA A 1 211 ? -3.963 -1.362 30.902 1.00 90.75 211 ALA A C 1
ATOM 1635 O O . ALA A 1 211 ? -4.827 -1.804 31.658 1.00 90.75 211 ALA A O 1
ATOM 1636 N N . ALA A 1 212 ? -3.013 -0.528 31.336 1.00 92.88 212 ALA A N 1
ATOM 1637 C CA . ALA A 1 212 ? -2.931 -0.053 32.718 1.00 92.88 212 ALA A CA 1
ATOM 1638 C C . ALA A 1 212 ? -4.130 0.831 33.103 1.00 92.88 212 ALA A C 1
ATOM 1640 O O . ALA A 1 212 ? -4.734 0.607 34.148 1.00 92.88 212 ALA A O 1
ATOM 1641 N N . ALA A 1 213 ? -4.521 1.769 32.233 1.00 91.62 213 ALA A N 1
ATOM 1642 C CA . ALA A 1 213 ? -5.697 2.616 32.438 1.00 91.62 213 ALA A CA 1
ATOM 1643 C C . ALA A 1 213 ? -7.004 1.804 32.473 1.00 91.62 213 ALA A C 1
ATOM 1645 O O . ALA A 1 213 ? -7.913 2.116 33.238 1.00 91.62 213 ALA A O 1
ATOM 1646 N N . ASN A 1 214 ? -7.090 0.722 31.688 1.00 89.06 214 ASN A N 1
ATOM 1647 C CA . ASN A 1 214 ? -8.234 -0.184 31.754 1.00 89.06 214 ASN A CA 1
ATOM 1648 C C . ASN A 1 214 ? -8.300 -0.915 33.106 1.00 89.06 214 ASN A C 1
ATOM 1650 O O . ASN A 1 214 ? -9.367 -0.995 33.707 1.00 89.06 214 ASN A O 1
ATOM 1654 N N . LYS A 1 215 ? -7.155 -1.381 33.628 1.00 92.38 215 LYS A N 1
ATOM 1655 C CA . LYS A 1 215 ? -7.075 -2.012 34.959 1.00 92.38 215 LYS A CA 1
ATOM 1656 C C . LYS A 1 215 ? -7.425 -1.054 36.100 1.00 92.38 215 LYS A C 1
ATOM 1658 O O . LYS A 1 215 ? -7.956 -1.503 37.107 1.00 92.38 215 LYS A O 1
ATOM 1663 N N . SER A 1 216 ? -7.148 0.243 35.953 1.00 94.25 216 SER A N 1
ATOM 1664 C CA . SER A 1 216 ? -7.509 1.259 36.951 1.00 94.25 216 SER A CA 1
ATOM 1665 C C . SER A 1 216 ? -8.954 1.756 36.836 1.00 94.25 216 SER A C 1
ATOM 1667 O O . SER A 1 216 ? -9.357 2.611 37.618 1.00 94.25 216 SER A O 1
ATOM 1669 N N . GLY A 1 217 ? -9.730 1.271 35.860 1.00 92.12 217 GLY A N 1
ATOM 1670 C CA . GLY A 1 217 ? -11.104 1.715 35.614 1.00 92.12 217 GLY A CA 1
ATOM 1671 C C . GLY A 1 217 ? -11.228 3.080 34.922 1.00 92.12 217 GLY A C 1
ATOM 1672 O O . GLY A 1 217 ? -12.346 3.545 34.701 1.00 92.12 217 GLY A O 1
ATOM 1673 N N . ASP A 1 218 ? -10.120 3.717 34.519 1.00 91.31 218 ASP A N 1
ATOM 1674 C CA . ASP A 1 218 ? -10.151 4.984 33.775 1.00 91.31 218 ASP A CA 1
ATOM 1675 C C . ASP A 1 218 ? -10.376 4.718 32.280 1.00 91.31 218 ASP A C 1
ATOM 1677 O O . ASP A 1 218 ? -9.461 4.663 31.446 1.00 91.31 218 ASP A O 1
ATOM 1681 N N . ARG A 1 219 ? -11.651 4.538 31.931 1.00 84.12 219 ARG A N 1
ATOM 1682 C CA . ARG A 1 219 ? -12.084 4.218 30.564 1.00 84.12 219 ARG A CA 1
ATOM 1683 C C . ARG A 1 219 ? -11.756 5.325 29.560 1.00 84.12 219 ARG A C 1
ATOM 1685 O O . ARG A 1 219 ? -11.522 5.026 28.385 1.00 84.12 219 ARG A O 1
ATOM 1692 N N . LEU A 1 220 ? -11.733 6.590 29.985 1.00 85.12 220 LEU A N 1
ATOM 1693 C CA . LEU A 1 220 ? -11.471 7.719 29.089 1.00 85.12 220 LEU A CA 1
ATOM 1694 C C . LEU A 1 220 ? -9.986 7.783 28.722 1.00 85.12 220 LEU A C 1
ATOM 1696 O O . LEU A 1 220 ? -9.650 7.904 27.536 1.00 85.12 220 LEU A O 1
ATOM 1700 N N . ALA A 1 221 ? -9.101 7.604 29.705 1.00 86.25 221 ALA A N 1
ATOM 1701 C CA . ALA A 1 221 ? -7.670 7.472 29.454 1.00 86.25 221 ALA A CA 1
ATOM 1702 C C . ALA A 1 221 ? -7.356 6.233 28.601 1.00 86.25 221 ALA A C 1
ATOM 1704 O O . ALA A 1 221 ? -6.601 6.340 27.631 1.00 86.25 221 ALA A O 1
ATOM 1705 N N . ALA A 1 222 ? -7.990 5.087 28.879 1.00 84.75 222 ALA A N 1
ATOM 1706 C CA . ALA A 1 222 ? -7.792 3.858 28.106 1.00 84.75 222 ALA A CA 1
ATOM 1707 C C . ALA A 1 222 ? -8.153 4.037 26.619 1.00 84.75 222 ALA A C 1
ATOM 1709 O O . ALA A 1 222 ? -7.374 3.661 25.738 1.00 84.75 222 ALA A O 1
ATOM 1710 N N . ARG A 1 223 ? -9.293 4.679 26.317 1.00 82.62 223 ARG A N 1
ATOM 1711 C CA . ARG A 1 223 ? -9.715 4.973 24.932 1.00 82.62 223 ARG A CA 1
ATOM 1712 C C . ARG A 1 223 ? -8.740 5.912 24.218 1.00 82.62 223 ARG A C 1
ATOM 1714 O O . ARG A 1 223 ? -8.365 5.640 23.076 1.00 82.62 223 ARG A O 1
ATOM 1721 N N . LYS A 1 224 ? -8.294 6.984 24.884 1.00 85.00 224 LYS A N 1
ATOM 1722 C CA . LYS A 1 224 ? -7.346 7.956 24.308 1.00 85.00 224 LYS A CA 1
ATOM 1723 C C . LYS A 1 224 ? -5.989 7.315 24.005 1.00 85.00 224 LYS A C 1
ATOM 1725 O O . LYS A 1 224 ? -5.441 7.523 22.921 1.00 85.00 224 LYS A O 1
ATOM 1730 N N . SER A 1 225 ? -5.470 6.513 24.932 1.00 85.88 225 SER A N 1
ATOM 1731 C CA . SER A 1 225 ? -4.201 5.795 24.767 1.00 85.88 225 SER A CA 1
ATOM 1732 C C . SER A 1 225 ? -4.286 4.726 23.679 1.00 85.88 225 SER A C 1
ATOM 1734 O O . SER A 1 225 ? -3.370 4.618 22.867 1.00 85.88 225 SER A O 1
ATOM 1736 N N . ARG A 1 226 ? -5.415 4.010 23.573 1.00 84.31 226 ARG A N 1
ATOM 1737 C CA . ARG A 1 226 ? -5.657 3.042 22.491 1.00 84.31 226 ARG A CA 1
ATOM 1738 C C . ARG A 1 226 ? -5.641 3.699 21.113 1.00 84.31 226 ARG A C 1
ATOM 1740 O O . ARG A 1 226 ? -4.976 3.192 20.216 1.00 84.31 226 ARG A O 1
ATOM 1747 N N . GLY A 1 227 ? -6.341 4.824 20.947 1.00 78.25 227 GLY A N 1
ATOM 1748 C CA . GLY A 1 227 ? -6.344 5.557 19.677 1.00 78.25 227 GLY A CA 1
ATOM 1749 C C . GLY A 1 227 ? -4.930 5.966 19.258 1.00 78.25 227 GLY A C 1
ATOM 1750 O O . GLY A 1 227 ? -4.525 5.722 18.126 1.00 78.25 227 GLY A O 1
ATOM 1751 N N . ARG A 1 228 ? -4.138 6.492 20.202 1.00 81.81 228 ARG A N 1
ATOM 1752 C CA . ARG A 1 228 ? -2.723 6.824 19.964 1.00 81.81 228 ARG A CA 1
ATOM 1753 C C . ARG A 1 228 ? -1.886 5.604 19.586 1.00 81.81 228 ARG A C 1
ATOM 1755 O O . ARG A 1 228 ? -1.091 5.704 18.658 1.00 81.81 228 ARG A O 1
ATOM 1762 N N . ALA A 1 229 ? -2.066 4.479 20.278 1.00 83.25 229 ALA A N 1
ATOM 1763 C CA . ALA A 1 229 ? -1.328 3.252 20.001 1.00 83.25 229 ALA A CA 1
ATOM 1764 C C . ALA A 1 229 ? -1.568 2.780 18.562 1.00 83.25 229 ALA A C 1
ATOM 1766 O O . ALA A 1 229 ? -0.607 2.587 17.828 1.00 83.25 229 ALA A O 1
ATOM 1767 N N . ILE A 1 230 ? -2.830 2.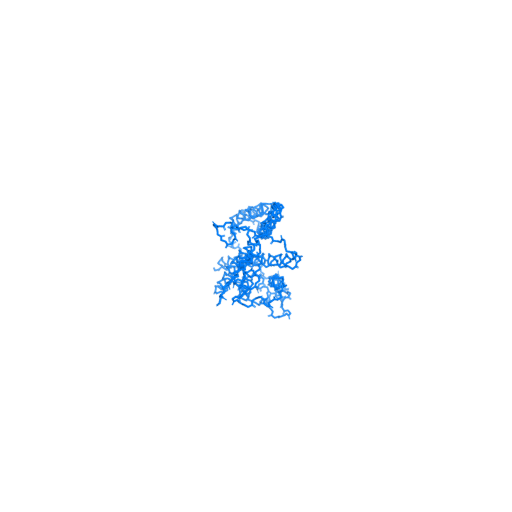684 18.130 1.00 79.25 230 ILE A N 1
ATOM 1768 C CA . ILE A 1 230 ? -3.191 2.251 16.769 1.00 79.25 230 ILE A CA 1
ATOM 1769 C C . ILE A 1 230 ? -2.571 3.178 15.717 1.00 79.25 230 ILE A C 1
ATOM 1771 O O . ILE A 1 230 ? -1.939 2.699 14.776 1.00 79.25 230 ILE A O 1
ATOM 1775 N N . THR A 1 231 ? -2.688 4.496 15.899 1.00 76.69 231 THR A N 1
ATOM 1776 C CA . THR A 1 231 ? -2.096 5.479 14.983 1.00 76.69 231 THR A CA 1
ATOM 1777 C C . THR A 1 231 ? -0.578 5.311 14.880 1.00 76.69 231 THR A C 1
ATOM 1779 O O . THR A 1 231 ? -0.032 5.304 13.780 1.00 76.69 231 THR A O 1
ATOM 1782 N N . LEU A 1 232 ? 0.116 5.122 16.007 1.00 79.88 232 LEU A N 1
ATOM 1783 C CA . LEU A 1 232 ? 1.566 4.914 16.023 1.00 79.88 232 LEU A CA 1
ATOM 1784 C C . LEU A 1 232 ? 1.978 3.586 15.370 1.00 79.88 232 LEU A C 1
ATOM 1786 O O . LEU A 1 232 ? 2.968 3.570 14.642 1.00 79.88 232 LEU A O 1
ATOM 1790 N N . MET A 1 233 ? 1.214 2.502 15.563 1.00 79.75 233 MET A N 1
ATOM 1791 C CA . MET A 1 233 ? 1.466 1.219 14.883 1.00 79.75 233 MET A CA 1
ATOM 1792 C C . MET A 1 233 ? 1.360 1.371 13.367 1.00 79.75 233 MET A C 1
ATOM 1794 O O . MET A 1 233 ? 2.214 0.870 12.637 1.00 79.75 233 MET A O 1
ATOM 1798 N N . GLN A 1 234 ? 0.337 2.091 12.898 1.00 76.25 234 GLN A N 1
ATOM 1799 C CA . GLN A 1 234 ? 0.151 2.379 11.478 1.00 76.25 234 GLN A CA 1
ATOM 1800 C C . GLN A 1 234 ? 1.332 3.185 10.930 1.00 76.25 234 GLN A C 1
ATOM 1802 O O . GLN A 1 234 ? 1.958 2.753 9.966 1.00 76.25 234 GLN A O 1
ATOM 1807 N N . PHE A 1 235 ? 1.718 4.291 11.577 1.00 76.25 235 PHE A N 1
ATOM 1808 C CA . PHE A 1 235 ? 2.894 5.065 11.155 1.00 76.25 235 PHE A CA 1
ATOM 1809 C C . PHE A 1 235 ? 4.166 4.218 11.104 1.00 76.25 235 PHE A C 1
ATOM 1811 O O . PHE A 1 235 ? 4.925 4.328 10.146 1.00 76.25 235 PHE A O 1
ATOM 1818 N N . SER A 1 236 ? 4.361 3.340 12.087 1.00 78.88 236 SER A N 1
ATOM 1819 C CA . SER A 1 236 ? 5.513 2.442 12.149 1.00 78.88 236 SER A CA 1
ATOM 1820 C C . SER A 1 236 ? 5.594 1.490 10.966 1.00 78.88 236 SER A C 1
ATOM 1822 O O . SER A 1 236 ? 6.650 1.340 10.357 1.00 78.88 236 SER A O 1
ATOM 1824 N N . LEU A 1 237 ? 4.466 0.886 10.595 1.00 70.06 237 LEU A N 1
ATOM 1825 C CA . LEU A 1 237 ? 4.387 0.007 9.433 1.00 70.06 237 LEU A CA 1
ATOM 1826 C C . LEU A 1 237 ? 4.663 0.762 8.125 1.00 70.06 237 LEU A C 1
ATOM 1828 O O . LEU A 1 237 ? 5.457 0.285 7.320 1.00 70.06 237 LEU A O 1
ATOM 1832 N N . ALA A 1 238 ? 4.076 1.949 7.921 1.00 69.69 238 ALA A N 1
ATOM 1833 C CA . ALA A 1 238 ? 4.334 2.737 6.705 1.00 69.69 238 ALA A CA 1
ATOM 1834 C C . ALA A 1 238 ? 5.789 3.172 6.609 1.00 69.69 238 ALA A C 1
ATOM 1836 O O . ALA A 1 238 ? 6.414 2.984 5.569 1.00 69.69 238 ALA A O 1
ATOM 1837 N N . LEU A 1 239 ? 6.322 3.762 7.682 1.00 72.62 239 LEU A N 1
ATOM 1838 C CA . LEU A 1 239 ? 7.700 4.234 7.702 1.00 72.62 239 LEU A CA 1
ATOM 1839 C C . LEU A 1 239 ? 8.669 3.076 7.512 1.00 72.62 239 LEU A C 1
ATOM 1841 O O . LEU A 1 239 ? 9.624 3.232 6.766 1.00 72.62 239 LEU A O 1
ATOM 1845 N N . GLY A 1 240 ? 8.402 1.909 8.099 1.00 70.69 240 GLY A N 1
ATOM 1846 C CA . GLY A 1 240 ? 9.226 0.726 7.878 1.00 70.69 240 GLY A CA 1
ATOM 1847 C C . GLY A 1 240 ? 9.243 0.285 6.420 1.00 70.69 240 GLY A C 1
ATOM 1848 O O . GLY A 1 240 ? 10.316 0.079 5.865 1.00 70.69 240 GLY A O 1
ATOM 1849 N N . VAL A 1 241 ? 8.082 0.222 5.762 1.00 68.12 241 VAL A N 1
ATOM 1850 C CA . VAL A 1 241 ? 8.008 -0.103 4.325 1.00 68.12 241 VAL A CA 1
ATOM 1851 C C . VAL A 1 241 ? 8.756 0.935 3.481 1.00 68.12 241 VAL A C 1
ATOM 1853 O O . VAL A 1 241 ? 9.517 0.561 2.593 1.00 68.12 241 VAL A O 1
ATOM 1856 N N . ILE A 1 242 ? 8.602 2.229 3.781 1.00 69.75 242 ILE A N 1
ATOM 1857 C CA . ILE A 1 242 ? 9.311 3.310 3.078 1.00 69.75 242 ILE A CA 1
ATOM 1858 C C . ILE A 1 242 ? 10.823 3.209 3.303 1.00 69.75 242 ILE A C 1
ATOM 1860 O O . ILE A 1 242 ? 11.589 3.320 2.351 1.00 69.75 242 ILE A O 1
ATOM 1864 N N . VAL A 1 243 ? 11.268 2.978 4.539 1.00 73.44 243 VAL A N 1
ATOM 1865 C CA . VAL A 1 243 ? 12.689 2.871 4.886 1.00 73.44 243 VAL A CA 1
ATOM 1866 C C . VAL A 1 243 ? 13.307 1.648 4.227 1.00 73.44 243 VAL A C 1
ATOM 1868 O O . VAL A 1 243 ? 14.340 1.803 3.595 1.00 73.44 243 VAL A O 1
ATOM 1871 N N . ILE A 1 244 ? 12.665 0.479 4.287 1.00 67.69 244 ILE A N 1
ATOM 1872 C CA . ILE A 1 244 ? 13.136 -0.741 3.610 1.00 67.69 244 ILE A CA 1
ATOM 1873 C C . ILE A 1 244 ? 13.184 -0.529 2.093 1.00 67.69 244 ILE A C 1
ATOM 1875 O O . ILE A 1 244 ? 14.165 -0.890 1.447 1.00 67.69 244 ILE A O 1
ATOM 1879 N N . GLY A 1 245 ? 12.154 0.092 1.516 1.00 60.81 245 GLY A N 1
ATOM 1880 C CA . GLY A 1 245 ? 12.125 0.417 0.093 1.00 60.81 245 GLY A CA 1
ATOM 1881 C C . GLY A 1 245 ? 13.254 1.369 -0.308 1.00 60.81 245 GLY A C 1
ATOM 1882 O O . GLY A 1 245 ? 14.008 1.085 -1.232 1.00 60.81 245 GLY A O 1
ATOM 1883 N N . SER A 1 246 ? 13.419 2.472 0.424 1.00 61.09 246 SER A N 1
ATOM 1884 C CA . SER A 1 246 ? 14.455 3.479 0.162 1.00 61.09 246 SER A CA 1
ATOM 1885 C C . SER A 1 246 ? 15.873 2.976 0.436 1.00 61.09 246 SER A C 1
ATOM 1887 O O . SER A 1 246 ? 16.768 3.289 -0.339 1.00 61.09 246 SER A O 1
ATOM 1889 N N . SER A 1 247 ? 16.096 2.169 1.478 1.00 62.62 247 SER A N 1
ATOM 1890 C CA . SER A 1 247 ? 17.407 1.586 1.770 1.00 62.62 247 SER A CA 1
ATOM 1891 C C . SER A 1 247 ? 17.804 0.588 0.694 1.00 62.62 247 SER A C 1
ATOM 1893 O O . SER A 1 247 ? 18.943 0.615 0.251 1.00 62.62 247 SER A O 1
ATOM 1895 N N . THR A 1 248 ? 16.855 -0.215 0.207 1.00 55.12 248 THR A N 1
ATOM 1896 C CA . THR A 1 248 ? 17.087 -1.124 -0.919 1.00 55.12 248 THR A CA 1
ATOM 1897 C C . THR A 1 248 ? 17.459 -0.333 -2.172 1.00 55.12 248 THR A C 1
ATOM 1899 O O . THR A 1 248 ? 18.448 -0.661 -2.817 1.00 55.12 248 THR A O 1
ATOM 1902 N N . ILE A 1 249 ? 16.749 0.763 -2.472 1.00 55.28 249 ILE A N 1
ATOM 1903 C CA . ILE A 1 249 ? 17.100 1.666 -3.581 1.00 55.28 249 ILE A CA 1
ATOM 1904 C C . ILE A 1 249 ? 18.512 2.244 -3.389 1.00 55.28 249 ILE A C 1
ATOM 1906 O O . ILE A 1 249 ? 19.328 2.142 -4.297 1.00 55.28 249 ILE A O 1
ATOM 1910 N N . ILE A 1 250 ? 18.833 2.791 -2.210 1.00 60.78 250 ILE A N 1
ATOM 1911 C CA . ILE A 1 250 ? 20.136 3.416 -1.921 1.00 60.78 250 ILE A CA 1
ATOM 1912 C C . ILE A 1 250 ? 21.280 2.401 -1.998 1.00 60.78 250 ILE A C 1
ATOM 1914 O O . ILE A 1 250 ? 22.325 2.699 -2.575 1.00 60.78 250 ILE A O 1
ATOM 1918 N N . SER A 1 251 ? 21.107 1.213 -1.417 1.00 53.06 251 SER A N 1
ATOM 1919 C CA . SER A 1 251 ? 22.093 0.130 -1.465 1.00 53.06 251 SER A CA 1
ATOM 1920 C C . SER A 1 251 ? 22.358 -0.318 -2.897 1.00 53.06 251 SER A C 1
ATOM 1922 O O . SER A 1 251 ? 23.506 -0.584 -3.240 1.00 53.06 251 SER A O 1
ATOM 1924 N N . VAL A 1 252 ? 21.326 -0.328 -3.741 1.00 50.41 252 VAL A N 1
ATOM 1925 C CA . VAL A 1 252 ? 21.460 -0.638 -5.166 1.00 50.41 252 VAL A CA 1
ATOM 1926 C C . VAL A 1 252 ? 22.136 0.506 -5.931 1.00 50.41 252 VAL A C 1
ATOM 1928 O O . VAL A 1 252 ? 23.001 0.246 -6.758 1.00 50.41 252 VAL A O 1
ATOM 1931 N N . THR A 1 253 ? 21.831 1.772 -5.631 1.00 49.81 253 THR A N 1
ATOM 1932 C CA . THR A 1 253 ? 22.440 2.922 -6.330 1.00 49.81 253 THR A CA 1
ATOM 1933 C C . THR A 1 253 ? 23.874 3.235 -5.895 1.00 49.81 253 THR A C 1
ATOM 1935 O O . THR A 1 253 ? 24.641 3.778 -6.682 1.00 49.81 253 THR A O 1
ATOM 1938 N N . ASN A 1 254 ? 24.245 2.924 -4.647 1.00 50.47 254 ASN A N 1
ATOM 1939 C CA . ASN A 1 254 ? 25.585 3.179 -4.098 1.00 50.47 254 ASN A CA 1
ATOM 1940 C C . ASN A 1 254 ? 26.528 1.974 -4.206 1.00 50.47 254 ASN A C 1
ATOM 1942 O O . ASN A 1 254 ? 27.709 2.102 -3.867 1.00 50.47 254 ASN A O 1
ATOM 1946 N N . GLY A 1 255 ? 26.037 0.820 -4.668 1.00 47.12 255 GLY A N 1
ATOM 1947 C CA . GLY A 1 255 ? 26.895 -0.260 -5.135 1.00 47.12 255 GLY A CA 1
ATOM 1948 C C . GLY A 1 255 ? 27.758 0.277 -6.271 1.00 47.12 255 GLY A C 1
ATOM 1949 O O . GLY A 1 255 ? 27.277 0.453 -7.386 1.00 47.12 255 GLY A O 1
ATOM 1950 N N . LYS A 1 256 ? 29.015 0.620 -5.963 1.00 40.03 256 LYS A N 1
ATOM 1951 C CA . LYS A 1 256 ? 30.005 1.095 -6.930 1.00 40.03 256 LYS A CA 1
ATOM 1952 C C . LYS A 1 256 ? 30.130 0.054 -8.034 1.00 40.03 256 LYS A C 1
ATOM 1954 O O . LYS A 1 256 ? 30.797 -0.960 -7.859 1.00 40.03 256 LYS A O 1
ATOM 1959 N N . VAL A 1 257 ? 29.493 0.330 -9.163 1.00 44.06 257 VAL A N 1
ATOM 1960 C CA . VAL A 1 257 ? 29.770 -0.346 -10.421 1.00 44.06 257 VAL A CA 1
ATOM 1961 C C . VAL A 1 257 ? 31.237 -0.047 -10.709 1.00 44.06 257 VAL A C 1
ATOM 1963 O O . VAL A 1 257 ? 31.618 1.124 -10.812 1.00 44.06 257 VAL A O 1
ATOM 1966 N N . ALA A 1 258 ? 32.077 -1.085 -10.734 1.00 40.00 258 ALA A N 1
ATOM 1967 C CA . ALA A 1 258 ? 33.422 -0.945 -11.265 1.00 40.00 258 ALA A CA 1
ATOM 1968 C C . ALA A 1 258 ? 33.290 -0.263 -12.637 1.00 40.00 258 ALA A C 1
ATOM 1970 O O . ALA A 1 258 ? 32.377 -0.629 -13.387 1.00 40.00 258 ALA A O 1
ATOM 1971 N N . PRO A 1 259 ? 34.104 0.765 -12.954 1.00 42.19 259 PRO A N 1
ATOM 1972 C CA . PRO A 1 259 ? 34.104 1.298 -14.308 1.00 42.19 259 PRO A CA 1
ATOM 1973 C C . PRO A 1 259 ? 34.251 0.104 -15.253 1.00 42.19 259 PRO A C 1
ATOM 1975 O O . PRO A 1 259 ? 34.992 -0.819 -14.894 1.00 42.19 259 PRO A O 1
ATOM 1978 N N . PRO A 1 260 ? 33.501 0.067 -16.373 1.00 44.88 260 PRO A N 1
ATOM 1979 C CA . PRO A 1 260 ? 33.612 -1.034 -17.316 1.00 44.88 260 PRO A CA 1
ATOM 1980 C C . PRO A 1 260 ? 35.099 -1.268 -17.536 1.00 44.88 260 PRO A C 1
ATOM 1982 O O . PRO A 1 260 ? 35.823 -0.303 -17.811 1.00 44.88 260 PRO A O 1
ATOM 1985 N N . ALA A 1 261 ? 35.556 -2.503 -17.293 1.00 48.19 261 ALA A N 1
ATOM 1986 C CA . ALA A 1 261 ? 36.884 -2.901 -17.718 1.00 48.19 261 ALA A CA 1
ATOM 1987 C C . ALA A 1 261 ? 36.975 -2.419 -19.162 1.00 48.19 261 ALA A C 1
ATOM 1989 O O . ALA A 1 261 ? 36.057 -2.691 -19.942 1.00 48.19 261 ALA A O 1
ATOM 1990 N N . ALA A 1 262 ? 37.948 -1.543 -19.437 1.00 47.94 262 ALA A N 1
ATOM 1991 C CA . ALA A 1 262 ? 38.125 -1.009 -20.772 1.00 47.94 262 ALA A CA 1
ATOM 1992 C C . ALA A 1 262 ? 38.104 -2.224 -21.691 1.00 47.94 262 ALA A C 1
ATOM 1994 O O . ALA A 1 262 ? 38.886 -3.149 -21.477 1.00 47.94 262 ALA A O 1
ATOM 1995 N N . VAL A 1 263 ? 37.110 -2.270 -22.579 1.00 51.00 263 VAL A N 1
ATOM 1996 C CA . VAL A 1 263 ? 37.036 -3.295 -23.606 1.00 51.00 263 VAL A CA 1
ATOM 1997 C C . VAL A 1 263 ? 38.333 -3.100 -24.366 1.00 51.00 263 VAL A C 1
ATOM 1999 O O . VAL A 1 263 ? 38.480 -2.094 -25.055 1.00 51.00 263 VAL A O 1
ATOM 2002 N N . GLU A 1 264 ? 39.317 -3.959 -24.099 1.00 54.66 264 GLU A N 1
ATOM 2003 C CA . GLU A 1 264 ? 40.493 -4.056 -24.942 1.00 54.66 264 GLU A CA 1
ATOM 2004 C C . GLU A 1 264 ? 39.931 -4.328 -26.330 1.00 54.66 264 GLU A C 1
ATOM 2006 O O . GLU A 1 264 ? 39.152 -5.269 -26.510 1.00 54.66 264 GLU A O 1
ATOM 2011 N N . ASP A 1 265 ? 40.190 -3.379 -27.229 1.00 51.91 265 ASP A N 1
ATOM 2012 C CA . ASP A 1 265 ? 39.701 -3.363 -28.594 1.00 51.91 265 ASP A CA 1
ATOM 2013 C C . ASP A 1 265 ? 39.815 -4.779 -29.164 1.00 51.91 265 ASP A C 1
ATOM 2015 O O . ASP A 1 265 ? 40.908 -5.342 -29.236 1.00 51.91 265 ASP A O 1
ATOM 2019 N N . TYR A 1 266 ? 38.665 -5.378 -29.490 1.00 54.66 266 TYR A N 1
ATOM 2020 C CA . TYR A 1 266 ? 38.625 -6.629 -30.232 1.00 54.66 266 TYR A CA 1
ATOM 2021 C C . TYR A 1 266 ? 39.381 -6.364 -31.529 1.00 54.66 266 TYR A C 1
ATOM 2023 O O . TYR A 1 266 ? 38.890 -5.632 -32.389 1.00 54.66 266 TYR A O 1
ATOM 2031 N N . GLU A 1 267 ? 40.597 -6.901 -31.607 1.00 53.38 267 GLU A N 1
ATOM 2032 C CA . GLU A 1 267 ? 41.424 -6.839 -32.797 1.00 53.38 267 GLU A CA 1
ATOM 2033 C C . GLU A 1 267 ? 40.594 -7.308 -33.995 1.00 53.38 267 GLU A C 1
ATOM 2035 O O . GLU A 1 267 ? 39.895 -8.326 -33.926 1.00 53.38 267 GLU A O 1
ATOM 2040 N N . ASP A 1 268 ? 40.646 -6.504 -35.057 1.00 53.50 268 ASP A N 1
ATOM 2041 C CA . ASP A 1 268 ? 40.083 -6.774 -36.372 1.00 53.50 268 ASP A CA 1
ATOM 2042 C C . ASP A 1 268 ? 40.302 -8.245 -36.747 1.00 53.50 268 ASP A C 1
ATOM 2044 O O . ASP A 1 268 ? 41.412 -8.671 -37.072 1.00 53.50 268 ASP A O 1
ATOM 2048 N N . TYR A 1 269 ? 39.225 -9.033 -36.737 1.00 58.19 269 TYR A N 1
ATOM 2049 C CA . TYR A 1 269 ? 39.191 -10.262 -37.516 1.00 58.19 269 TYR A CA 1
ATOM 2050 C C . TYR A 1 269 ? 39.116 -9.850 -38.985 1.00 58.19 269 TYR A C 1
ATOM 2052 O O . TYR A 1 269 ? 38.033 -9.666 -39.542 1.00 58.19 269 TYR A O 1
ATOM 2060 N N . ASP A 1 270 ? 40.298 -9.677 -39.569 1.00 63.59 270 ASP A N 1
ATOM 2061 C CA . ASP A 1 270 ? 40.544 -9.571 -41.000 1.00 63.59 270 ASP A CA 1
ATOM 2062 C C . ASP A 1 270 ? 39.992 -10.843 -41.664 1.00 63.59 270 ASP A C 1
ATOM 2064 O O . ASP A 1 270 ? 40.589 -11.925 -41.618 1.00 63.59 270 ASP A O 1
ATOM 2068 N N . PHE A 1 271 ? 38.761 -10.750 -42.170 1.00 60.38 271 PHE A N 1
ATOM 2069 C CA . PHE A 1 271 ? 38.148 -11.788 -42.987 1.00 60.38 271 PHE A CA 1
ATOM 2070 C C . PHE A 1 271 ? 38.907 -11.788 -44.309 1.00 60.38 271 PHE A C 1
ATOM 2072 O O . PHE A 1 271 ? 38.604 -11.005 -45.201 1.00 60.38 271 PHE A O 1
ATOM 2079 N N . GLY A 1 272 ? 39.929 -12.642 -44.382 1.00 60.31 272 GLY A N 1
ATOM 2080 C CA . GLY A 1 272 ? 40.725 -12.840 -45.580 1.00 60.31 272 GLY A CA 1
ATOM 2081 C C . GLY A 1 272 ? 39.832 -13.063 -46.797 1.00 60.31 272 GLY A C 1
ATOM 2082 O O . GLY A 1 272 ? 39.086 -14.044 -46.861 1.00 60.31 272 GLY A O 1
ATOM 2083 N N . ASP A 1 273 ? 39.937 -12.137 -47.746 1.00 58.47 273 ASP A N 1
ATOM 2084 C CA . ASP A 1 273 ? 39.527 -12.324 -49.128 1.00 58.47 273 ASP A CA 1
ATOM 2085 C C . ASP A 1 273 ? 40.402 -13.442 -49.716 1.00 58.47 273 ASP A C 1
ATOM 2087 O O . ASP A 1 273 ? 41.553 -13.243 -50.107 1.00 58.47 273 ASP A O 1
ATOM 2091 N N . ASP A 1 274 ? 39.868 -14.661 -49.702 1.00 63.16 274 ASP A N 1
ATOM 2092 C CA . ASP A 1 274 ? 40.434 -15.810 -50.402 1.00 63.16 274 ASP A CA 1
ATOM 2093 C C . ASP A 1 274 ? 40.070 -15.655 -51.893 1.00 63.16 274 ASP A C 1
ATOM 2095 O O . ASP A 1 274 ? 39.108 -16.241 -52.401 1.00 63.16 274 ASP A O 1
ATOM 2099 N N . ASP A 1 275 ? 40.805 -14.773 -52.579 1.00 60.38 275 ASP A N 1
ATOM 2100 C CA . ASP A 1 275 ? 40.768 -14.596 -54.031 1.00 60.38 275 ASP A CA 1
ATOM 2101 C C . ASP A 1 275 ? 41.289 -15.874 -54.707 1.00 60.38 275 ASP A C 1
ATOM 2103 O O . ASP A 1 275 ? 42.474 -16.054 -54.996 1.00 60.38 275 ASP A O 1
ATOM 2107 N N . GLY A 1 276 ? 40.367 -16.805 -54.944 1.00 60.59 276 GLY A N 1
ATOM 2108 C CA . GLY A 1 276 ? 40.585 -17.976 -55.780 1.00 60.59 276 GLY A CA 1
ATOM 2109 C C . GLY A 1 276 ? 40.685 -17.595 -57.256 1.00 60.59 276 GLY A C 1
ATOM 2110 O O . GLY A 1 276 ? 39.701 -17.707 -57.990 1.00 60.59 276 GLY A O 1
ATOM 2111 N N . ASP A 1 277 ? 41.881 -17.213 -57.704 1.00 58.12 277 ASP A N 1
ATOM 2112 C CA . ASP A 1 277 ? 42.251 -17.188 -59.122 1.00 58.12 277 ASP A CA 1
ATOM 2113 C C . ASP A 1 277 ? 42.279 -18.626 -59.669 1.00 58.12 277 ASP A C 1
ATOM 2115 O O . ASP A 1 277 ? 43.253 -19.375 -59.559 1.00 58.12 277 ASP A O 1
ATOM 2119 N N . GLY A 1 278 ? 41.152 -19.034 -60.247 1.00 58.22 278 GLY A N 1
ATOM 2120 C CA . GLY A 1 278 ? 41.044 -20.232 -61.065 1.00 58.22 278 GLY A CA 1
ATOM 2121 C C . GLY A 1 278 ? 41.553 -19.970 -62.479 1.00 58.22 278 GLY A C 1
ATOM 2122 O O . GLY A 1 278 ? 40.791 -19.524 -63.336 1.00 58.22 278 GLY A O 1
ATOM 2123 N N . ASP A 1 279 ? 42.814 -20.315 -62.733 1.00 59.69 279 ASP A N 1
ATOM 2124 C CA . ASP A 1 279 ? 43.343 -20.548 -64.079 1.00 59.69 279 ASP A CA 1
ATOM 2125 C C . ASP A 1 279 ? 42.543 -21.669 -64.766 1.00 59.69 279 ASP A C 1
ATOM 2127 O O . ASP A 1 279 ? 42.569 -22.826 -64.333 1.00 59.69 279 ASP A O 1
ATOM 2131 N N . VAL A 1 280 ? 41.868 -21.359 -65.877 1.00 60.12 280 VAL A N 1
ATOM 2132 C CA . VAL A 1 280 ? 41.386 -22.379 -66.819 1.00 60.12 280 VAL A CA 1
ATOM 2133 C C . VAL A 1 280 ? 41.817 -22.003 -68.233 1.00 60.12 280 VAL A C 1
ATOM 2135 O O . VAL A 1 280 ? 41.478 -20.935 -68.743 1.00 60.12 280 VAL A O 1
ATOM 2138 N N . ALA A 1 281 ? 42.615 -22.909 -68.798 1.00 62.03 281 ALA A N 1
ATOM 2139 C CA . ALA A 1 281 ? 43.229 -22.893 -70.121 1.00 62.03 281 ALA A CA 1
ATOM 2140 C C . ALA A 1 281 ? 42.240 -23.101 -71.280 1.00 62.03 281 ALA A C 1
ATOM 2142 O O . ALA A 1 281 ? 41.167 -23.710 -71.057 1.00 62.03 281 ALA A O 1
#